Protein AF-A0A351HUA3-F1 (afdb_monomer)

pLDDT: mean 92.47, std 9.22, range [51.06, 98.69]

Radius of gyration: 16.44 Å; Cα contacts (8 Å, |Δi|>4): 424; chains: 1; bounding box: 42×34×43 Å

Secondary structure (DSSP, 8-state):
-EEESSTTS-HHHHHHHHHHHHHHTT-EEEEEEESS-SHHHHHHHHHHSSPPEEE-TTTS-HHHHHHHHHHHPPTTEEEEEEEEEETT--SBTTB-TTSHHHHHHHTTPPEEEEEE-TT-STHHHHHHHHHHHH-TTS-EEEEEEEEES-HHHHHHHHHHHHHHSS-EEEEEEE--GGG---GGGTTTS-GGGSTTHHHHHHHHHHHHHHHB-HHHHH-

Sequence (219 aa):
MLAGASSNVGKTTVTMGIMAAFKKRGLRVKPFKTGPDYIDPMFHRFVTGEPSINLDTWMLDEETIRGLFSRRLAENDLGIVEGVMGLYDGHSLESDVGSSAYLAKTIDAPVILIIDGRGMAKSAAAMVKGYVDFDPDTKIAGVIINRISTESHYLLLKEMIEAYNDVTCLGYFPNNPDIVMDSRHLGLVPVEEIADFRDKVDMAGALAEAHIDLDTLWK

Nearest PDB structures (foldseek):
  4ak9-assembly1_B  TM=5.915E-01  e=6.552E-05  Physcomitrium patens
  3v75-assembly1_A-2  TM=3.999E-01  e=5.996E-01  Streptomyces avermitilis
  5yhv-assembly1_D  TM=2.878E-01  e=8.160E-01  Mycobacterium tuberculosis H37Rv
  2dou-assembly1_B  TM=2.917E-01  e=2.327E+00  Thermus thermophilus HB8
  5lhe-assembly1_A  TM=3.179E-01  e=7.982E+00  Thermococcus kodakarensis KOD1

Foldseek 3Di:
DEFEQFPPLQLLLLLLLLLLQVVVVVAQEAAEEEADDDLSQLSSCVRRVYGYHYQYQVVDPLVVSLCVQVVRDDPRHHYDYRFDGGQQDDDDPVDSHRHVQVSCLSNVHAYEYEYALPPDALVLLVSVVCVCVVDVSRHHAAYEYEADADPVSVVRRQCSNVVRDVHHHQWYAHNDPLLRDDSVCPVPDRCVPDPCSVVSSNVSNVRCVVTGNSVSVRD

Mean predicted aligned error: 4.03 Å

Solvent-accessible surface area (backbone atoms only — not comparable to full-atom values): 11760 Å² total; per-residue (Å²): 56,47,26,15,69,37,66,87,40,49,55,68,41,53,52,48,5,45,52,28,29,43,46,74,73,68,48,52,53,43,41,31,33,41,36,97,65,68,64,64,37,52,54,41,22,70,63,58,74,36,80,38,46,65,49,29,57,79,85,39,56,64,68,56,45,37,48,58,56,55,76,70,54,58,94,84,46,43,76,44,34,41,45,38,56,15,31,78,53,38,74,50,100,90,39,55,52,56,9,32,43,43,51,28,56,61,64,72,39,51,30,33,40,30,36,64,42,65,96,56,49,66,62,51,21,56,51,52,39,50,62,56,69,71,42,79,80,51,50,61,65,24,31,35,34,22,46,33,89,46,70,72,57,48,52,56,36,42,53,38,28,48,75,72,35,99,41,47,66,44,31,42,38,68,62,53,78,79,44,62,75,70,70,90,56,55,91,79,43,60,74,90,72,45,80,65,47,67,59,27,42,54,49,27,9,53,47,29,64,73,38,31,48,59,74,69,72,70,107

Structure (mmCIF, N/CA/C/O backbone):
data_AF-A0A351HUA3-F1
#
_entry.id   AF-A0A351HUA3-F1
#
loop_
_atom_site.group_PDB
_atom_site.id
_atom_site.type_symbol
_atom_site.label_atom_id
_atom_site.label_alt_id
_atom_site.label_comp_id
_atom_site.label_asym_id
_atom_site.label_entity_id
_atom_site.label_seq_id
_atom_site.pdbx_PDB_ins_code
_atom_site.Cartn_x
_atom_site.Cartn_y
_atom_site.Cartn_z
_atom_site.occupancy
_atom_site.B_iso_or_equiv
_atom_site.auth_seq_id
_atom_site.auth_comp_id
_atom_site.auth_asym_id
_atom_site.auth_atom_id
_atom_site.pdbx_PDB_model_num
ATOM 1 N N . MET A 1 1 ? -5.140 -1.107 3.468 1.00 98.00 1 MET A N 1
ATOM 2 C CA . MET A 1 1 ? -4.735 0.201 2.904 1.00 98.00 1 MET A CA 1
ATOM 3 C C . MET A 1 1 ? -3.376 0.053 2.241 1.00 98.00 1 MET A C 1
ATOM 5 O O . MET A 1 1 ? -2.494 -0.548 2.836 1.00 98.00 1 MET A O 1
ATOM 9 N N . LEU A 1 2 ? -3.203 0.590 1.035 1.00 98.38 2 LEU A N 1
ATOM 10 C CA . LEU A 1 2 ? -1.918 0.661 0.342 1.00 98.38 2 LEU A CA 1
ATOM 11 C C . LEU A 1 2 ? -1.327 2.058 0.560 1.00 98.38 2 LEU A C 1
ATOM 13 O O . LEU A 1 2 ? -1.863 3.042 0.053 1.00 98.38 2 LEU A O 1
ATOM 17 N N . ALA A 1 3 ? -0.247 2.158 1.329 1.00 97.50 3 ALA A N 1
ATOM 18 C CA . ALA A 1 3 ? 0.396 3.428 1.662 1.00 97.50 3 ALA A CA 1
ATOM 19 C C . ALA A 1 3 ? 1.875 3.385 1.287 1.00 97.50 3 ALA A C 1
ATOM 21 O O . ALA A 1 3 ? 2.475 2.324 1.200 1.00 97.50 3 ALA A O 1
ATOM 22 N N . GLY A 1 4 ? 2.478 4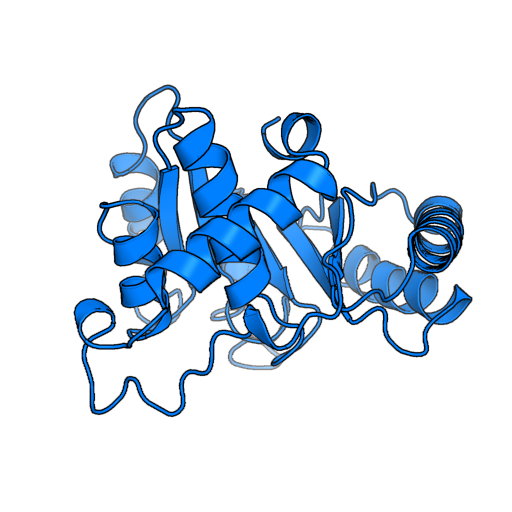.536 1.029 1.00 97.00 4 GLY A N 1
ATOM 23 C CA . GLY A 1 4 ? 3.856 4.622 0.550 1.00 97.00 4 GLY A CA 1
ATOM 24 C C . GLY A 1 4 ? 4.777 5.121 1.640 1.00 97.00 4 GLY A C 1
ATOM 25 O O . GLY A 1 4 ? 4.352 5.912 2.473 1.00 97.00 4 GLY A O 1
ATOM 26 N N . ALA A 1 5 ? 6.050 4.741 1.592 1.00 96.69 5 ALA A N 1
ATOM 27 C CA . ALA A 1 5 ? 7.064 5.396 2.414 1.00 96.69 5 ALA A CA 1
ATOM 28 C C . ALA A 1 5 ? 7.143 6.900 2.088 1.00 96.69 5 ALA A C 1
ATOM 30 O O . ALA A 1 5 ? 7.259 7.741 2.972 1.00 96.69 5 ALA A O 1
ATOM 31 N N . SER A 1 6 ? 7.000 7.258 0.813 1.00 93.25 6 SER A N 1
ATOM 32 C CA . SER A 1 6 ? 7.041 8.646 0.367 1.00 93.25 6 SER A CA 1
ATOM 33 C C . SER A 1 6 ? 6.167 8.892 -0.863 1.00 93.25 6 SER A C 1
ATOM 35 O O . SER A 1 6 ? 5.628 7.980 -1.511 1.00 93.25 6 SER A O 1
ATOM 37 N N . SER A 1 7 ? 6.030 10.167 -1.218 1.00 89.44 7 SER A N 1
ATOM 38 C CA . SER A 1 7 ? 5.519 10.576 -2.526 1.00 89.44 7 SER A CA 1
ATOM 39 C C . SER A 1 7 ? 6.375 9.999 -3.660 1.00 89.44 7 SER A C 1
ATOM 41 O O . SER A 1 7 ? 7.582 9.823 -3.526 1.00 89.44 7 SER A O 1
ATOM 43 N N . ASN A 1 8 ? 5.752 9.697 -4.803 1.00 88.50 8 ASN A N 1
ATOM 44 C CA . ASN A 1 8 ? 6.415 9.139 -5.993 1.00 88.50 8 ASN A CA 1
ATOM 45 C C . ASN A 1 8 ? 7.082 7.762 -5.829 1.00 88.50 8 ASN A C 1
ATOM 47 O O . ASN A 1 8 ? 7.803 7.333 -6.732 1.00 88.50 8 ASN A O 1
ATOM 51 N N . VAL A 1 9 ? 6.779 7.016 -4.762 1.00 93.50 9 VAL A N 1
ATOM 52 C CA . VAL A 1 9 ? 7.163 5.597 -4.626 1.00 93.50 9 VAL A CA 1
ATOM 53 C C . VAL A 1 9 ? 6.410 4.675 -5.604 1.00 93.50 9 VAL A C 1
ATOM 55 O O . VAL A 1 9 ? 6.738 3.505 -5.741 1.00 93.50 9 VAL A O 1
ATOM 58 N N . GLY A 1 10 ? 5.411 5.207 -6.321 1.00 92.31 10 GLY A N 1
ATOM 59 C CA . GLY A 1 10 ? 4.608 4.495 -7.323 1.00 92.31 10 GLY A CA 1
ATOM 60 C C . GLY A 1 10 ? 3.383 3.767 -6.764 1.00 92.31 10 GLY A C 1
ATOM 61 O O . GLY A 1 10 ? 2.944 2.795 -7.371 1.00 92.31 10 GLY A O 1
ATOM 62 N N . LYS A 1 11 ? 2.830 4.250 -5.637 1.00 94.00 11 LYS A N 1
ATOM 63 C CA . LYS A 1 11 ? 1.607 3.718 -5.007 1.00 94.00 11 LYS A CA 1
ATOM 64 C C . LYS A 1 11 ? 0.486 3.507 -6.017 1.00 94.00 11 LYS A C 1
ATOM 66 O O . LYS A 1 11 ? 0.015 2.394 -6.134 1.00 94.00 11 LYS A O 1
ATOM 71 N N . THR A 1 12 ? 0.144 4.534 -6.790 1.00 92.62 12 THR A N 1
ATOM 72 C CA . THR A 1 12 ? -0.985 4.514 -7.727 1.00 92.62 12 THR A CA 1
ATOM 73 C C . THR A 1 12 ? -0.870 3.388 -8.752 1.00 92.62 12 THR A C 1
ATOM 75 O O . THR A 1 12 ? -1.807 2.619 -8.930 1.00 92.62 12 THR A O 1
ATOM 78 N N . THR A 1 13 ? 0.301 3.196 -9.371 1.00 94.25 13 THR A N 1
ATOM 79 C CA . THR A 1 13 ? 0.528 2.064 -10.289 1.00 94.25 13 THR A CA 1
ATOM 80 C C . THR A 1 13 ? 0.357 0.713 -9.584 1.00 94.25 13 THR A C 1
ATOM 82 O O . THR A 1 13 ? -0.298 -0.177 -10.125 1.00 94.25 13 THR A O 1
ATOM 85 N N . VAL A 1 14 ? 0.910 0.558 -8.376 1.00 96.88 14 VAL A N 1
ATOM 86 C CA . VAL A 1 14 ? 0.801 -0.686 -7.593 1.00 96.88 14 VAL A CA 1
ATOM 87 C C . VAL A 1 14 ? -0.651 -0.948 -7.181 1.00 96.88 14 VAL A C 1
ATOM 89 O O . VAL A 1 14 ? -1.153 -2.051 -7.390 1.00 96.88 14 VAL A O 1
ATOM 92 N N . THR A 1 15 ? -1.352 0.062 -6.661 1.00 97.06 15 THR A N 1
ATOM 93 C CA . THR A 1 15 ? -2.769 -0.010 -6.288 1.00 97.06 15 THR A CA 1
ATOM 94 C C . THR A 1 15 ? -3.625 -0.448 -7.461 1.00 97.06 15 THR A C 1
ATOM 96 O O . THR A 1 15 ? -4.419 -1.378 -7.338 1.00 97.06 15 THR A O 1
ATOM 99 N N . MET A 1 16 ? -3.430 0.185 -8.613 1.00 95.62 16 MET A N 1
ATOM 100 C CA . MET A 1 16 ? -4.175 -0.106 -9.830 1.00 95.62 16 MET A CA 1
ATOM 101 C C . MET A 1 16 ? -3.933 -1.531 -10.320 1.00 95.62 16 MET A C 1
ATOM 103 O O . MET A 1 16 ? -4.889 -2.223 -10.665 1.00 95.62 16 MET A O 1
ATOM 107 N N . GLY A 1 17 ? -2.680 -1.995 -10.293 1.00 97.50 17 GLY A N 1
ATOM 108 C CA . GLY A 1 17 ? -2.345 -3.379 -10.616 1.00 97.50 17 GLY A CA 1
ATOM 109 C C . GLY A 1 17 ? -3.029 -4.377 -9.682 1.00 97.50 17 GLY A C 1
ATOM 110 O O . GLY A 1 17 ? -3.659 -5.324 -10.147 1.00 97.50 17 GLY A O 1
ATOM 111 N N . ILE A 1 18 ? -2.994 -4.131 -8.371 1.00 98.44 18 ILE A N 1
ATOM 112 C CA . ILE A 1 18 ? -3.653 -4.987 -7.372 1.00 98.44 18 ILE A CA 1
ATOM 113 C C . ILE A 1 18 ? -5.176 -5.001 -7.571 1.00 98.44 18 ILE A C 1
ATOM 115 O O . ILE A 1 18 ? -5.787 -6.070 -7.608 1.00 98.44 18 ILE A O 1
ATOM 119 N N . MET A 1 19 ? -5.801 -3.831 -7.748 1.00 98.38 19 MET A N 1
ATOM 120 C CA . MET A 1 19 ? -7.237 -3.727 -8.029 1.00 98.38 19 MET A CA 1
ATOM 121 C C . MET A 1 19 ? -7.611 -4.490 -9.308 1.00 98.38 19 MET A C 1
ATOM 123 O O . MET A 1 19 ? -8.612 -5.209 -9.319 1.00 98.38 19 MET A O 1
ATOM 127 N N . ALA A 1 20 ? -6.806 -4.367 -10.369 1.00 98.12 20 ALA A N 1
ATOM 128 C CA . ALA A 1 20 ? -7.026 -5.049 -11.641 1.00 98.12 20 ALA A CA 1
ATOM 129 C C . ALA A 1 20 ? -6.894 -6.573 -11.505 1.00 98.12 20 ALA A C 1
ATOM 131 O O . ALA A 1 20 ? -7.743 -7.308 -12.016 1.00 98.12 20 ALA A O 1
ATOM 132 N N . ALA A 1 21 ? -5.884 -7.052 -10.776 1.00 98.50 21 ALA A N 1
ATOM 133 C CA . ALA A 1 21 ? -5.675 -8.475 -10.531 1.00 98.50 21 ALA A CA 1
ATOM 134 C C . ALA A 1 21 ? -6.833 -9.092 -9.732 1.00 98.50 21 ALA A C 1
ATOM 136 O O . ALA A 1 21 ? -7.437 -10.074 -10.168 1.00 98.50 21 ALA A O 1
ATOM 137 N N . PHE A 1 22 ? -7.251 -8.464 -8.629 1.00 98.44 22 PHE A N 1
ATOM 138 C CA . PHE A 1 22 ? -8.400 -8.948 -7.858 1.00 98.44 22 PHE A CA 1
ATOM 139 C C . PHE A 1 22 ? -9.719 -8.878 -8.638 1.00 98.44 22 PHE A C 1
ATOM 141 O O . PHE A 1 22 ? -10.531 -9.803 -8.558 1.00 98.44 22 PHE A O 1
ATOM 148 N N . LYS A 1 23 ? -9.924 -7.843 -9.465 1.00 97.75 23 LYS A N 1
ATOM 149 C CA . LYS A 1 23 ? -11.060 -7.796 -10.402 1.00 97.75 23 LYS A CA 1
ATOM 150 C C . LYS A 1 23 ? -11.038 -8.964 -11.383 1.00 97.75 23 LYS A C 1
ATOM 152 O O . LYS A 1 23 ? -12.085 -9.558 -11.630 1.00 97.75 23 LYS A O 1
ATOM 157 N N . LYS A 1 24 ? -9.868 -9.312 -11.924 1.00 97.56 24 LYS A N 1
ATOM 158 C CA . LYS A 1 24 ? -9.695 -10.450 -12.839 1.00 97.56 24 LYS A CA 1
ATOM 159 C C . LYS A 1 24 ? -9.953 -11.792 -12.148 1.00 97.56 24 LYS A C 1
ATOM 161 O O . LYS A 1 24 ? -10.511 -12.689 -12.773 1.00 97.56 24 LYS A O 1
ATOM 166 N N . ARG A 1 25 ? -9.640 -11.897 -10.852 1.00 97.50 25 ARG A N 1
ATOM 167 C CA . ARG A 1 25 ? -10.016 -13.022 -9.976 1.00 97.50 25 ARG A CA 1
ATOM 168 C C . ARG A 1 25 ? -11.512 -13.051 -9.609 1.00 97.50 25 ARG A C 1
ATOM 170 O O . ARG A 1 25 ? -11.948 -13.955 -8.906 1.00 97.50 25 ARG A O 1
ATOM 177 N N . GLY A 1 26 ? -12.309 -12.092 -10.084 1.00 96.50 26 GLY A N 1
ATOM 178 C CA . GLY A 1 26 ? -13.758 -12.047 -9.877 1.00 96.50 26 GLY A CA 1
ATOM 179 C C . GLY A 1 26 ? -14.205 -11.415 -8.556 1.00 96.50 26 GLY A C 1
ATOM 180 O O . GLY A 1 26 ? -15.394 -11.471 -8.241 1.00 96.50 26 GLY A O 1
ATOM 181 N N . LEU A 1 27 ? -13.300 -10.793 -7.789 1.00 96.62 27 LEU A N 1
ATOM 182 C CA . LEU A 1 27 ? -13.671 -10.116 -6.545 1.00 96.62 27 LEU A CA 1
ATOM 183 C C . LEU A 1 27 ? -14.375 -8.779 -6.799 1.00 96.62 27 LEU A C 1
ATOM 185 O O . LEU A 1 27 ? -14.103 -8.052 -7.762 1.00 96.62 27 LEU A O 1
ATOM 189 N N . ARG A 1 28 ? -15.262 -8.418 -5.867 1.00 96.44 28 ARG A N 1
ATOM 190 C CA . ARG A 1 28 ? -15.932 -7.115 -5.836 1.00 96.44 28 ARG A CA 1
ATOM 191 C C . ARG A 1 28 ? -15.046 -6.101 -5.118 1.00 96.44 28 ARG A C 1
ATOM 193 O O . ARG A 1 28 ? -15.145 -5.907 -3.910 1.00 96.44 28 ARG A O 1
ATOM 200 N N . VAL A 1 29 ? -14.165 -5.466 -5.882 1.00 97.94 29 VAL A N 1
ATOM 201 C CA . VAL A 1 29 ? -13.249 -4.439 -5.372 1.00 97.94 29 VAL A CA 1
ATOM 202 C C . VAL A 1 29 ? -13.986 -3.108 -5.198 1.00 97.94 29 VAL A C 1
ATOM 204 O O . VAL A 1 29 ? -14.548 -2.578 -6.157 1.00 97.94 29 VAL A O 1
ATOM 207 N N . LYS A 1 30 ? -13.971 -2.562 -3.979 1.00 98.06 30 LYS A N 1
ATOM 208 C CA . LYS A 1 30 ? -14.506 -1.243 -3.623 1.00 98.06 30 LYS A CA 1
ATOM 209 C C . LYS A 1 30 ? -13.340 -0.284 -3.361 1.00 98.06 30 LYS A C 1
ATOM 211 O O . LYS A 1 30 ? -12.655 -0.429 -2.346 1.00 98.06 30 LYS A O 1
ATOM 216 N N . PRO A 1 31 ? -13.075 0.659 -4.279 1.00 97.88 31 PRO A N 1
ATOM 217 C CA . PRO A 1 31 ? -11.958 1.573 -4.123 1.00 97.88 31 PRO A CA 1
ATOM 218 C C . PRO A 1 31 ? -12.292 2.740 -3.190 1.00 97.88 31 PRO A C 1
ATOM 220 O O . PRO A 1 31 ? -13.405 3.273 -3.190 1.00 97.88 31 PRO A O 1
ATOM 223 N N . PHE A 1 32 ? -11.285 3.171 -2.444 1.00 98.06 32 PHE A N 1
ATOM 224 C CA . PHE A 1 32 ? -11.291 4.383 -1.638 1.00 98.06 32 PHE A CA 1
ATOM 225 C C . PHE A 1 32 ? -9.976 5.126 -1.840 1.00 98.06 32 PHE A C 1
ATOM 227 O O . PHE A 1 32 ? -8.945 4.521 -2.150 1.00 98.06 32 PHE A O 1
ATOM 234 N N . LYS A 1 33 ? -9.997 6.433 -1.613 1.00 96.81 33 LYS A N 1
ATOM 235 C CA . LYS A 1 33 ? -8.813 7.283 -1.700 1.00 96.81 33 LYS A CA 1
ATOM 236 C C . LYS A 1 33 ? -8.720 8.171 -0.467 1.00 96.81 33 LYS A C 1
ATOM 238 O O . LYS A 1 33 ? -9.717 8.758 -0.058 1.00 96.81 33 LYS A O 1
ATOM 243 N N . THR A 1 34 ? -7.539 8.260 0.130 1.00 94.94 34 THR A N 1
ATOM 244 C CA . THR A 1 34 ? -7.276 9.200 1.224 1.00 94.94 34 THR A CA 1
ATOM 245 C C . THR A 1 34 ? -7.180 10.628 0.690 1.00 94.94 34 THR A C 1
ATOM 247 O O . THR A 1 34 ? -6.468 10.873 -0.287 1.00 94.94 34 THR A O 1
ATOM 250 N N . GLY A 1 35 ? -7.833 11.569 1.376 1.00 88.31 35 GLY A N 1
ATOM 251 C CA . GLY A 1 35 ? -7.743 13.003 1.084 1.00 88.31 35 GLY A CA 1
ATOM 252 C C . GLY A 1 35 ? -8.580 13.473 -0.118 1.00 88.31 35 GLY A C 1
ATOM 253 O O . GLY A 1 35 ? -9.292 12.680 -0.744 1.00 88.31 35 GLY A O 1
ATOM 254 N N . PRO A 1 36 ? -8.509 14.773 -0.457 1.00 82.50 36 PRO A N 1
ATOM 255 C CA . PRO A 1 36 ? -9.336 15.395 -1.487 1.00 82.50 36 PRO A CA 1
ATOM 256 C C . PRO A 1 36 ? -8.689 15.261 -2.876 1.00 82.50 36 PRO A C 1
ATOM 258 O O . PRO A 1 36 ? -8.362 16.249 -3.531 1.00 82.50 36 PRO A O 1
ATOM 261 N N . ASP A 1 37 ? -8.470 14.026 -3.324 1.00 86.12 37 ASP A N 1
ATOM 262 C CA . ASP A 1 37 ? -7.952 13.730 -4.666 1.00 86.12 37 ASP A CA 1
ATOM 263 C C . ASP A 1 37 ? -9.111 13.496 -5.648 1.00 86.12 37 ASP A C 1
ATOM 265 O O . ASP A 1 37 ? -10.167 12.996 -5.266 1.00 86.12 37 ASP A O 1
ATOM 269 N N . TYR A 1 38 ? -8.932 13.840 -6.918 1.00 82.62 38 TYR A N 1
ATOM 270 C CA . TYR A 1 38 ? -9.905 13.556 -7.977 1.00 82.62 38 TYR A CA 1
ATOM 271 C C . TYR A 1 38 ? -9.305 12.782 -9.154 1.00 82.62 38 TYR A C 1
ATOM 273 O O . TYR A 1 38 ? -10.064 12.218 -9.936 1.00 82.62 38 TYR A O 1
ATOM 281 N N . ILE A 1 39 ? -7.976 12.701 -9.276 1.00 86.44 39 ILE A N 1
ATOM 282 C CA . ILE A 1 39 ? -7.303 11.995 -10.371 1.00 86.44 39 ILE A CA 1
ATOM 283 C C . ILE A 1 39 ? -7.278 10.496 -10.081 1.00 86.44 39 ILE A C 1
ATOM 285 O O . ILE A 1 39 ? -7.790 9.706 -10.878 1.00 86.44 39 ILE A O 1
ATOM 289 N N . ASP A 1 40 ? -6.773 10.106 -8.911 1.00 90.19 40 ASP A N 1
ATOM 290 C CA . ASP A 1 40 ? -6.702 8.695 -8.518 1.00 90.19 40 ASP A CA 1
ATOM 291 C C . ASP A 1 40 ? -8.094 8.027 -8.472 1.00 90.19 40 ASP A C 1
ATOM 293 O O . ASP A 1 40 ? -8.251 6.921 -8.996 1.00 90.19 40 ASP A O 1
ATOM 297 N N . PRO A 1 41 ? -9.164 8.690 -7.980 1.00 92.94 41 PRO A N 1
ATOM 298 C CA . PRO A 1 41 ? -10.526 8.171 -8.094 1.00 92.94 41 PRO A CA 1
ATOM 299 C C . PRO A 1 41 ? -10.997 7.858 -9.520 1.00 92.94 41 PRO A C 1
ATOM 301 O O . PRO A 1 41 ? -11.775 6.914 -9.701 1.00 92.94 41 PRO A O 1
ATOM 304 N N . MET A 1 42 ? -10.552 8.608 -10.536 1.00 91.31 42 MET A N 1
ATOM 305 C CA . MET A 1 42 ? -10.895 8.304 -11.931 1.00 91.31 42 MET A CA 1
ATOM 306 C C . MET A 1 42 ? -10.211 7.013 -12.391 1.00 91.31 42 MET A C 1
ATOM 308 O O . MET A 1 42 ? -10.852 6.156 -13.001 1.00 91.31 42 MET A O 1
ATOM 312 N N . PHE A 1 43 ? -8.942 6.825 -12.025 1.00 91.50 43 PHE A N 1
ATOM 313 C CA . PHE A 1 43 ? -8.205 5.589 -12.277 1.00 91.50 43 PHE A CA 1
ATOM 314 C C . PHE A 1 43 ? -8.856 4.382 -11.594 1.00 91.50 43 PHE A C 1
ATOM 316 O O . PHE A 1 43 ? -9.139 3.371 -12.245 1.00 91.50 43 PHE A O 1
ATOM 323 N N . HIS A 1 44 ? -9.189 4.514 -10.310 1.00 95.44 44 HIS A N 1
ATOM 324 C CA . HIS A 1 44 ? -9.901 3.488 -9.554 1.00 95.44 44 HIS A CA 1
ATOM 325 C C . HIS A 1 44 ? -11.203 3.074 -10.243 1.00 95.44 44 HIS A C 1
ATOM 327 O O . HIS A 1 44 ? -11.489 1.879 -10.383 1.00 95.44 44 HIS A O 1
ATOM 333 N N . ARG A 1 45 ? -11.991 4.059 -10.694 1.00 94.62 45 ARG A N 1
ATOM 334 C CA . ARG A 1 45 ? -13.261 3.816 -11.379 1.00 94.62 45 ARG A CA 1
ATOM 335 C C . ARG A 1 45 ? -13.061 3.087 -12.697 1.00 94.62 45 ARG A C 1
ATOM 337 O O . ARG A 1 45 ? -13.811 2.153 -12.971 1.00 94.62 45 ARG A O 1
ATOM 344 N N . PHE A 1 46 ? -12.053 3.462 -13.476 1.00 93.50 46 PHE A N 1
ATOM 345 C CA . PHE A 1 46 ? -11.741 2.781 -14.727 1.00 93.50 46 PHE A CA 1
ATOM 346 C C . PHE A 1 46 ? -11.405 1.295 -14.507 1.00 93.50 46 PHE A C 1
ATOM 348 O O . PHE A 1 46 ? -11.894 0.432 -15.235 1.00 93.50 46 PHE A O 1
ATOM 355 N N . VAL A 1 47 ? -10.609 0.973 -13.480 1.00 95.25 47 VAL A N 1
ATOM 356 C CA . VAL A 1 47 ? -10.197 -0.417 -13.194 1.00 95.25 47 VAL A CA 1
ATOM 357 C C . VAL A 1 47 ? -11.331 -1.248 -12.621 1.00 95.25 47 VAL A C 1
ATOM 359 O O . VAL A 1 47 ? -11.583 -2.376 -13.050 1.00 95.25 47 VAL A O 1
ATOM 362 N N . THR A 1 48 ? -12.000 -0.711 -11.606 1.00 96.25 48 THR A N 1
ATOM 363 C CA . THR A 1 48 ? -12.962 -1.478 -10.809 1.00 96.25 48 THR A CA 1
ATOM 364 C C . THR A 1 48 ? -14.364 -1.463 -11.417 1.00 96.25 48 THR A C 1
ATOM 366 O O . THR A 1 48 ? -15.137 -2.401 -11.194 1.00 96.25 48 THR A O 1
ATOM 369 N N . GLY A 1 49 ? -14.684 -0.441 -12.217 1.00 94.94 49 GLY A N 1
ATOM 370 C CA . GLY A 1 49 ? -16.042 -0.109 -12.650 1.00 94.94 49 GLY A CA 1
ATOM 371 C C . GLY A 1 49 ? -16.883 0.558 -11.554 1.00 94.94 49 GLY A C 1
ATOM 372 O O . GLY A 1 49 ? -18.067 0.810 -11.761 1.00 94.94 49 GLY A O 1
ATOM 373 N N . GLU A 1 50 ? -16.298 0.835 -10.387 1.00 95.25 50 GLU A N 1
ATOM 374 C CA . GLU A 1 50 ? -16.984 1.331 -9.195 1.00 95.25 50 GLU A CA 1
ATOM 375 C C . GLU A 1 50 ? -16.486 2.739 -8.842 1.00 95.25 50 GLU A C 1
ATOM 377 O O . GLU A 1 50 ? -15.289 3.009 -8.936 1.00 95.25 50 GLU A O 1
ATOM 382 N N . PRO A 1 51 ? -17.361 3.661 -8.404 1.00 94.75 51 PRO A N 1
ATOM 383 C CA . PRO A 1 51 ? -16.905 4.958 -7.925 1.00 94.75 51 PRO A CA 1
ATOM 384 C C . PRO A 1 51 ? -16.025 4.787 -6.681 1.00 94.75 51 PRO A C 1
ATOM 386 O O . PRO A 1 51 ? -16.389 4.050 -5.755 1.00 94.75 51 PRO A O 1
ATOM 389 N N . SER A 1 52 ? -14.894 5.497 -6.672 1.00 95.75 52 SER A N 1
ATOM 390 C CA . SER A 1 52 ? -14.017 5.619 -5.508 1.00 95.75 52 SER A CA 1
ATOM 391 C C . SER A 1 52 ? -14.546 6.680 -4.556 1.00 95.75 52 SER A C 1
ATOM 393 O O . SER A 1 52 ? -14.908 7.774 -4.986 1.00 95.75 52 SER A O 1
ATOM 395 N N . ILE A 1 53 ? -14.591 6.351 -3.266 1.00 96.06 53 ILE A N 1
ATOM 396 C CA . ILE A 1 53 ? -15.008 7.284 -2.215 1.00 96.06 53 ILE A CA 1
ATOM 397 C C . ILE A 1 53 ? -13.765 7.929 -1.605 1.00 96.06 53 ILE A C 1
ATOM 399 O O . ILE A 1 53 ? -12.830 7.228 -1.212 1.00 96.06 53 ILE A O 1
ATOM 403 N N . ASN A 1 54 ? -13.775 9.256 -1.500 1.00 95.62 54 ASN A N 1
ATOM 404 C CA . ASN A 1 54 ? -12.739 9.980 -0.776 1.00 95.62 54 ASN A CA 1
ATOM 405 C C . ASN A 1 54 ? -12.997 9.896 0.728 1.00 95.62 54 ASN A C 1
ATOM 407 O O . ASN A 1 54 ? -14.089 10.209 1.205 1.00 95.62 54 ASN A O 1
ATOM 411 N N . LEU A 1 55 ? -11.975 9.472 1.460 1.00 96.25 55 LEU A N 1
ATOM 412 C CA . LEU A 1 55 ? -11.930 9.433 2.912 1.00 96.25 55 LEU A CA 1
ATOM 413 C C . LEU A 1 55 ? -10.951 10.518 3.360 1.00 96.25 55 LEU A C 1
ATOM 415 O O . LEU A 1 55 ? -9.755 10.278 3.535 1.00 96.25 55 LEU A O 1
ATOM 419 N N . ASP A 1 56 ? -11.459 11.742 3.453 1.00 93.31 56 ASP A N 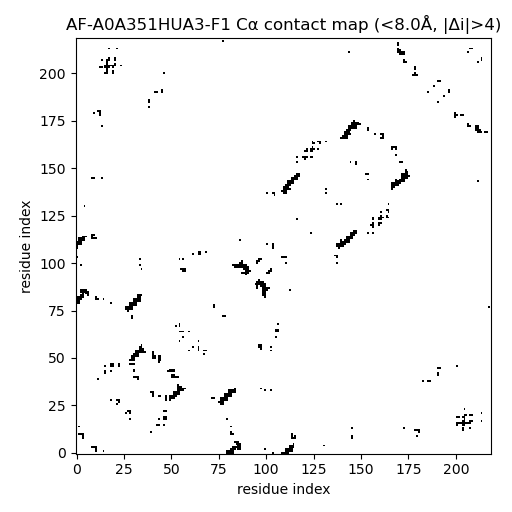1
ATOM 420 C CA . ASP A 1 56 ? -10.669 12.913 3.813 1.00 93.31 56 ASP A CA 1
ATOM 421 C C . ASP A 1 56 ? -10.867 13.275 5.285 1.00 93.31 56 ASP A C 1
ATOM 423 O O . ASP A 1 56 ? -11.895 13.830 5.673 1.00 93.31 56 ASP A O 1
ATOM 427 N N . THR A 1 57 ? -9.858 12.976 6.097 1.00 92.75 57 THR A N 1
ATOM 428 C CA . THR A 1 57 ? -9.858 13.253 7.537 1.00 92.75 57 THR A CA 1
ATOM 429 C C . THR A 1 57 ? -9.653 14.733 7.870 1.00 92.75 57 THR A C 1
ATOM 431 O O . THR A 1 57 ? -9.803 15.110 9.028 1.00 92.75 57 THR A O 1
ATOM 434 N N . TRP A 1 58 ? -9.360 15.593 6.885 1.00 88.38 58 TRP A N 1
ATOM 435 C CA . TRP A 1 58 ? -9.373 17.048 7.073 1.00 88.38 58 TRP A CA 1
ATOM 436 C C . TRP A 1 58 ? -10.786 17.616 7.056 1.00 88.38 58 TRP A C 1
ATOM 438 O O . TRP A 1 58 ? -11.101 18.541 7.802 1.00 88.38 58 TRP A O 1
ATOM 448 N N . MET A 1 59 ? -11.614 17.108 6.145 1.00 90.38 59 MET A N 1
ATOM 449 C CA . MET A 1 59 ? -12.950 17.646 5.891 1.00 90.38 59 MET A CA 1
ATOM 450 C C . MET A 1 59 ? -14.035 16.922 6.685 1.00 90.38 59 MET A C 1
ATOM 452 O O . MET A 1 59 ? -15.112 17.482 6.883 1.00 90.38 59 MET A O 1
ATOM 456 N N . LEU A 1 60 ? -13.775 15.679 7.094 1.00 93.94 60 LEU A N 1
ATOM 457 C CA . LEU A 1 60 ? -14.753 14.789 7.703 1.00 93.94 60 LEU A CA 1
ATOM 458 C C . LEU A 1 60 ? -14.247 14.283 9.052 1.00 93.94 60 LEU A C 1
ATOM 460 O O . LEU A 1 60 ? -13.082 13.916 9.200 1.00 93.94 60 LEU A O 1
ATOM 464 N N . ASP A 1 61 ? -15.153 14.224 10.021 1.00 95.00 61 ASP A N 1
ATOM 465 C CA . ASP A 1 61 ? -14.898 13.613 11.321 1.00 95.00 61 ASP A CA 1
ATOM 466 C C . ASP A 1 61 ? -14.809 12.074 11.233 1.00 95.00 61 ASP A C 1
ATOM 468 O O . ASP A 1 61 ? -15.213 11.446 10.246 1.00 95.00 61 ASP A O 1
ATOM 472 N N . GLU A 1 62 ? -14.293 11.447 12.295 1.00 96.19 62 GLU A N 1
ATOM 473 C CA . GLU A 1 62 ? -14.111 9.993 12.350 1.00 96.19 62 GLU A CA 1
ATOM 474 C C . GLU A 1 62 ? -15.412 9.196 12.186 1.00 96.19 62 GLU A C 1
ATOM 476 O O . GLU A 1 62 ? -15.392 8.129 11.569 1.00 96.19 62 GLU A O 1
ATOM 481 N N . GLU A 1 63 ? -16.535 9.673 12.729 1.00 97.69 63 GLU A N 1
ATOM 482 C CA . GLU A 1 63 ? -17.818 8.967 12.643 1.00 97.69 63 GLU A CA 1
ATOM 483 C C . GLU A 1 63 ? -18.302 8.937 11.190 1.00 97.69 63 GLU A C 1
ATOM 485 O O . GLU A 1 63 ? -18.686 7.881 10.671 1.00 97.69 63 GLU A O 1
ATOM 490 N N . THR A 1 64 ? -18.190 10.072 10.501 1.00 97.50 64 THR A N 1
ATOM 491 C CA . THR A 1 64 ? -18.506 10.190 9.079 1.00 97.50 64 THR A CA 1
ATOM 492 C C . THR A 1 64 ? -17.600 9.292 8.234 1.00 97.50 64 THR A C 1
ATOM 494 O O . THR A 1 64 ? -18.100 8.546 7.388 1.00 97.50 64 THR A O 1
ATOM 497 N N . ILE A 1 65 ? -16.287 9.285 8.487 1.00 97.69 65 ILE A N 1
ATOM 498 C CA . ILE A 1 65 ? -15.322 8.425 7.780 1.00 97.69 65 ILE A CA 1
ATOM 499 C C . ILE A 1 65 ? -15.643 6.938 7.974 1.00 97.69 65 ILE A C 1
ATOM 501 O O . ILE A 1 65 ? -15.754 6.194 6.993 1.00 97.69 65 ILE A O 1
ATOM 505 N N . ARG A 1 66 ? -15.857 6.500 9.222 1.00 97.62 66 ARG A N 1
ATOM 506 C CA . ARG A 1 66 ? -16.239 5.113 9.538 1.00 97.62 66 ARG A CA 1
ATOM 507 C C . ARG A 1 66 ? -17.561 4.743 8.871 1.00 97.62 66 ARG A C 1
ATOM 509 O O . ARG A 1 66 ? -17.692 3.641 8.332 1.00 97.62 66 ARG A O 1
ATOM 516 N N . GLY A 1 67 ? -18.527 5.661 8.855 1.00 97.31 67 GLY A N 1
ATOM 517 C CA . GLY A 1 67 ? -19.816 5.489 8.188 1.00 97.31 67 GLY A CA 1
ATOM 518 C C . GLY A 1 67 ? -19.693 5.326 6.671 1.00 97.31 67 GLY A C 1
ATOM 519 O O . GLY A 1 67 ? -20.304 4.417 6.109 1.00 97.31 67 GLY A O 1
ATOM 520 N N . LEU A 1 68 ? -18.889 6.161 6.006 1.00 96.75 68 LEU A N 1
ATOM 521 C CA . LEU A 1 68 ? -18.639 6.076 4.561 1.00 96.75 68 LEU A CA 1
ATOM 522 C C . LEU A 1 68 ? -17.945 4.768 4.175 1.00 96.75 68 LEU A C 1
ATOM 524 O O . LEU A 1 68 ? -18.334 4.137 3.191 1.00 96.75 68 LEU A O 1
ATOM 528 N N . PHE A 1 69 ? -16.946 4.350 4.954 1.00 97.06 69 PHE A N 1
ATOM 529 C CA . PHE A 1 69 ? -16.215 3.111 4.708 1.00 97.06 69 PHE A CA 1
ATOM 530 C C . PHE A 1 69 ? -17.107 1.877 4.909 1.00 97.06 69 PHE A C 1
ATOM 532 O O . PHE A 1 69 ? -17.284 1.078 3.989 1.00 97.06 69 PHE A O 1
ATOM 539 N N . SER A 1 70 ? -17.735 1.754 6.082 1.00 95.25 70 SER A N 1
ATOM 540 C CA . SER A 1 70 ? -18.525 0.569 6.448 1.00 95.25 70 SER A CA 1
ATOM 541 C C . SER A 1 70 ? -19.789 0.393 5.605 1.00 95.25 70 SER A C 1
ATOM 543 O O . SER A 1 70 ? -20.065 -0.714 5.154 1.00 95.25 70 SER A O 1
ATOM 545 N N . ARG A 1 71 ? -20.545 1.464 5.321 1.00 95.44 71 ARG A N 1
ATOM 546 C CA . ARG A 1 71 ? -21.794 1.369 4.534 1.00 95.44 71 ARG A CA 1
ATOM 547 C C . ARG A 1 71 ? -21.555 0.999 3.073 1.00 95.44 71 ARG A C 1
ATOM 549 O O . ARG A 1 71 ? -22.484 0.561 2.397 1.00 95.44 71 ARG A O 1
ATOM 556 N N . ARG A 1 72 ? -20.343 1.227 2.566 1.00 95.12 72 ARG A N 1
ATOM 557 C CA . ARG A 1 72 ? -19.982 0.928 1.179 1.00 95.12 72 ARG A CA 1
ATOM 558 C C . ARG A 1 72 ? -19.640 -0.546 0.965 1.00 95.12 72 ARG A C 1
ATOM 560 O O . ARG A 1 72 ? -19.796 -1.020 -0.161 1.00 95.12 72 ARG A O 1
ATOM 567 N N . LEU A 1 73 ? -19.169 -1.232 2.003 1.00 94.88 73 LEU A N 1
ATOM 568 C CA . LEU A 1 73 ? -18.721 -2.618 1.937 1.00 94.88 73 LEU A CA 1
ATOM 569 C C . LEU A 1 73 ? -19.864 -3.572 2.296 1.00 94.88 73 LEU A C 1
ATOM 571 O O . LEU A 1 73 ? -20.427 -3.505 3.386 1.00 94.88 73 LEU A O 1
ATOM 575 N N . ALA A 1 74 ? -20.196 -4.476 1.377 1.00 92.75 74 ALA A N 1
ATOM 576 C CA . ALA A 1 74 ? -21.035 -5.635 1.660 1.00 92.75 74 ALA A CA 1
ATOM 577 C C . ALA A 1 74 ? -20.186 -6.843 2.097 1.00 92.75 74 ALA A C 1
ATOM 579 O O . ALA A 1 74 ? -18.960 -6.846 1.990 1.00 92.75 74 ALA A O 1
ATOM 580 N N . GLU A 1 75 ? -20.846 -7.912 2.541 1.00 88.00 75 GLU A N 1
ATOM 581 C CA . GLU A 1 75 ? -20.183 -9.184 2.842 1.00 88.00 75 GLU A CA 1
ATOM 582 C C . GLU A 1 75 ? -19.419 -9.703 1.611 1.00 88.00 75 GLU A C 1
ATOM 584 O O . GLU A 1 75 ? -20.000 -9.803 0.528 1.00 88.00 75 GLU A O 1
ATOM 589 N N . ASN A 1 76 ? -18.139 -10.053 1.781 1.00 88.00 76 ASN A N 1
ATOM 590 C CA . ASN A 1 76 ? -17.196 -10.467 0.726 1.00 88.00 76 ASN A CA 1
ATOM 591 C C . ASN A 1 76 ? -16.745 -9.362 -0.255 1.00 88.00 76 ASN A C 1
ATOM 593 O O . ASN A 1 76 ? -16.157 -9.676 -1.292 1.00 88.00 76 ASN A O 1
ATOM 597 N N . ASP A 1 77 ? -17.002 -8.081 0.028 1.00 95.31 77 ASP A N 1
ATOM 598 C CA . ASP A 1 77 ? -16.357 -6.988 -0.713 1.00 95.31 77 ASP A CA 1
ATOM 599 C C . ASP A 1 77 ? -14.896 -6.801 -0.288 1.00 95.31 77 ASP A C 1
ATOM 601 O O . ASP A 1 77 ? -14.553 -6.901 0.888 1.00 95.31 77 ASP A O 1
ATOM 605 N N . LEU A 1 78 ? -14.043 -6.458 -1.256 1.00 96.56 78 LEU A N 1
ATOM 606 C CA . LEU A 1 78 ? -12.653 -6.082 -1.015 1.00 96.56 78 LEU A CA 1
ATOM 607 C C . LEU A 1 78 ? -12.520 -4.558 -0.988 1.00 96.56 78 LEU A C 1
ATOM 609 O O . LEU A 1 78 ? -12.501 -3.921 -2.042 1.00 96.56 78 LEU A O 1
ATOM 613 N N . GLY A 1 79 ? -12.396 -3.968 0.199 1.00 97.56 79 GLY A N 1
ATOM 614 C CA . GLY A 1 79 ? -12.082 -2.547 0.346 1.00 97.56 79 GLY A CA 1
ATOM 615 C C . GLY A 1 79 ? -10.596 -2.263 0.124 1.00 97.56 79 GLY A C 1
ATOM 616 O O . GLY A 1 79 ? -9.768 -2.658 0.942 1.00 97.56 79 GLY A O 1
ATOM 617 N N . ILE A 1 80 ? -10.243 -1.536 -0.940 1.00 98.31 80 ILE A N 1
ATOM 618 C CA . ILE A 1 80 ? -8.861 -1.080 -1.169 1.00 98.31 80 ILE A CA 1
ATOM 619 C C . ILE A 1 80 ? -8.809 0.432 -1.015 1.00 98.31 80 ILE A C 1
ATOM 621 O O . ILE A 1 80 ? -9.398 1.166 -1.803 1.00 98.31 80 ILE A O 1
ATOM 625 N N . VAL A 1 81 ? -8.076 0.882 0.002 1.00 98.19 81 VAL A N 1
ATOM 626 C CA . VAL A 1 81 ? -7.813 2.301 0.258 1.00 98.19 81 VAL A CA 1
ATOM 627 C C . VAL A 1 81 ? -6.428 2.655 -0.262 1.00 98.19 81 VAL A C 1
ATOM 629 O O . VAL A 1 81 ? -5.443 2.093 0.225 1.00 98.19 81 VAL A O 1
ATOM 632 N N . GLU A 1 82 ? -6.352 3.575 -1.219 1.00 97.69 82 GLU A N 1
ATOM 633 C CA . GLU A 1 82 ? -5.095 4.196 -1.631 1.00 97.69 82 GLU A CA 1
ATOM 634 C C . GLU A 1 82 ? -4.740 5.359 -0.700 1.00 97.69 82 GLU A C 1
ATOM 636 O O . GLU A 1 82 ? -5.506 6.313 -0.567 1.00 97.69 82 GLU A O 1
ATOM 641 N N . GLY A 1 83 ? -3.554 5.300 -0.096 1.00 95.69 83 GLY A N 1
ATOM 642 C CA . GLY A 1 83 ? -3.002 6.381 0.710 1.00 95.69 83 GLY A CA 1
ATOM 643 C C . GLY A 1 83 ? -2.608 7.616 -0.107 1.00 95.69 83 GLY A C 1
ATOM 644 O O . GLY A 1 83 ? -2.451 7.587 -1.332 1.00 95.69 83 GLY A O 1
ATOM 645 N N . VAL A 1 84 ? -2.379 8.718 0.594 1.00 92.25 84 VAL A N 1
ATOM 646 C CA . VAL A 1 84 ? -1.856 9.976 0.048 1.00 92.25 84 VAL A CA 1
ATOM 647 C C . VAL A 1 84 ? -0.460 10.229 0.621 1.00 92.25 84 VAL A C 1
ATOM 649 O O . VAL A 1 84 ? -0.178 9.805 1.737 1.00 92.25 84 VAL A O 1
ATOM 652 N N . MET A 1 85 ? 0.425 10.862 -0.163 1.00 91.25 85 MET A N 1
ATOM 653 C CA . MET A 1 85 ? 1.807 11.193 0.245 1.00 91.25 85 MET A CA 1
ATOM 654 C C . MET A 1 85 ? 2.564 9.996 0.875 1.00 91.25 85 MET A C 1
ATOM 656 O O . MET A 1 85 ? 2.422 8.868 0.380 1.00 91.25 85 MET A O 1
ATOM 660 N N . GLY A 1 86 ? 3.439 10.215 1.858 1.00 94.19 86 GLY A N 1
ATOM 661 C CA . GLY A 1 86 ? 3.982 9.177 2.732 1.00 94.19 86 GLY A CA 1
ATOM 662 C C . GLY A 1 86 ? 2.992 8.773 3.831 1.00 94.19 86 GLY A C 1
ATOM 663 O O . GLY A 1 86 ? 2.080 9.521 4.172 1.00 94.19 86 GLY A O 1
ATOM 664 N N . LEU A 1 87 ? 3.165 7.572 4.391 1.00 96.44 87 LEU A N 1
ATOM 665 C CA . LEU A 1 87 ? 2.259 6.979 5.384 1.00 96.44 87 LEU A C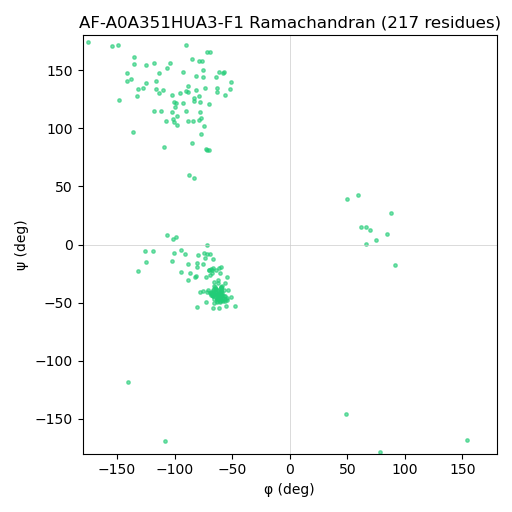A 1
ATOM 666 C C . LEU A 1 87 ? 1.950 7.927 6.557 1.00 96.44 87 LEU A C 1
ATOM 668 O O . LEU A 1 87 ? 0.782 8.087 6.913 1.00 96.44 87 LEU A O 1
ATOM 672 N N . TYR A 1 88 ? 2.983 8.573 7.099 1.00 95.25 88 TYR A N 1
ATOM 673 C CA . TYR A 1 88 ? 2.904 9.469 8.258 1.00 95.25 88 TYR A CA 1
ATOM 674 C C . TYR A 1 88 ? 2.855 10.959 7.890 1.00 95.25 88 TYR A C 1
ATOM 676 O O . TYR A 1 88 ? 2.899 11.809 8.773 1.00 95.25 88 TYR A O 1
ATOM 684 N N . ASP A 1 89 ? 2.761 11.303 6.603 1.00 91.12 89 ASP A N 1
ATOM 685 C CA . ASP A 1 89 ? 2.745 12.703 6.173 1.00 91.12 89 ASP A CA 1
ATOM 686 C C . ASP A 1 89 ? 1.355 13.311 6.446 1.00 91.12 89 ASP A C 1
ATOM 688 O O . ASP A 1 89 ? 0.423 13.135 5.659 1.00 91.12 89 ASP A O 1
ATOM 692 N N . GLY A 1 90 ? 1.209 13.978 7.596 1.00 81.62 90 GLY A N 1
ATOM 693 C CA . GLY A 1 90 ? -0.024 14.625 8.067 1.00 81.62 90 GLY A CA 1
ATOM 694 C C . GLY A 1 90 ? 0.005 16.158 8.034 1.00 81.62 90 GLY A C 1
ATOM 695 O O . GLY A 1 90 ? 0.895 16.778 7.451 1.00 81.62 90 GLY A O 1
ATOM 696 N N . HIS A 1 91 ? -0.998 16.779 8.663 1.00 72.62 91 HIS A N 1
ATOM 697 C CA . HIS A 1 91 ? -1.185 18.234 8.674 1.00 72.62 91 HIS A CA 1
ATOM 698 C C . HIS A 1 91 ? -0.088 18.999 9.429 1.00 72.62 91 HIS A C 1
ATOM 700 O O . HIS A 1 91 ? 0.367 20.049 8.965 1.00 72.62 91 HIS A O 1
ATOM 706 N N . SER A 1 92 ? 0.303 18.520 10.610 1.00 73.56 92 SER A N 1
ATOM 707 C CA . SER A 1 92 ? 1.227 19.229 11.495 1.00 73.56 92 SER A CA 1
ATOM 708 C C . SER A 1 92 ? 1.976 18.264 12.414 1.00 73.56 92 SER A C 1
ATOM 710 O O . SER A 1 92 ? 1.647 17.089 12.506 1.00 73.56 92 SER A O 1
ATOM 712 N N . LEU A 1 93 ? 2.986 18.772 13.127 1.00 65.19 93 LEU A N 1
ATOM 713 C CA . LEU A 1 93 ? 3.742 17.992 14.118 1.00 65.19 93 LEU A CA 1
ATOM 714 C C . LEU A 1 93 ? 2.893 17.534 15.315 1.00 65.19 93 LEU A C 1
ATOM 716 O O . LEU A 1 93 ? 3.284 16.614 16.022 1.00 65.19 93 LEU A O 1
ATOM 720 N N . GLU A 1 94 ? 1.775 18.212 15.576 1.00 71.50 94 GLU A N 1
ATOM 721 C CA . GLU A 1 94 ? 0.946 18.020 16.772 1.00 71.50 94 GLU A CA 1
ATOM 722 C C . GLU A 1 94 ? -0.296 17.163 16.491 1.00 71.50 94 GLU A C 1
ATOM 724 O O . GLU A 1 94 ? -1.030 16.823 17.418 1.00 71.50 94 GLU A O 1
ATOM 729 N N . SER A 1 95 ? -0.559 16.833 15.221 1.00 79.75 95 SER A N 1
ATOM 730 C CA . SER A 1 95 ? -1.743 16.086 14.806 1.00 79.75 95 SER A CA 1
ATOM 731 C C . SER A 1 95 ? -1.465 15.209 13.590 1.00 79.75 95 SER A C 1
ATOM 733 O O . SER A 1 95 ? -1.115 15.704 12.517 1.00 79.75 95 SER A O 1
ATOM 735 N N . ASP A 1 96 ? -1.737 13.911 13.736 1.00 83.31 96 ASP A N 1
ATOM 736 C CA . ASP A 1 96 ? -1.675 12.941 12.639 1.00 83.31 96 ASP A CA 1
ATOM 737 C C . ASP A 1 96 ? -2.825 13.113 11.627 1.00 83.31 96 ASP A C 1
ATOM 739 O O . ASP A 1 96 ? -2.820 12.453 10.581 1.00 83.31 96 ASP A O 1
ATOM 743 N N . VAL A 1 97 ? -3.820 13.968 11.915 1.00 89.38 97 VAL A N 1
ATOM 744 C CA . VAL A 1 97 ? -4.964 14.224 11.025 1.00 89.38 97 VAL A CA 1
ATOM 745 C C . VAL A 1 97 ? -4.463 14.569 9.624 1.00 89.38 97 VAL A C 1
ATOM 747 O O . VAL A 1 97 ? -3.524 15.348 9.438 1.00 89.38 97 VAL A O 1
ATOM 750 N N . GLY A 1 98 ? -5.083 13.947 8.623 1.00 88.94 98 GLY A N 1
ATOM 751 C CA . GLY A 1 98 ? -4.685 14.075 7.228 1.00 88.94 98 GLY A CA 1
ATOM 752 C C . GLY A 1 98 ? -3.683 13.045 6.725 1.00 88.94 98 GLY A C 1
ATOM 753 O O . GLY A 1 98 ? -3.578 12.873 5.511 1.00 88.94 98 GLY A O 1
ATOM 754 N N . SER A 1 99 ? -2.980 12.343 7.615 1.00 94.62 99 SER A N 1
ATOM 755 C CA . SER A 1 99 ? -2.065 11.273 7.211 1.00 94.62 99 SER A CA 1
ATOM 756 C C . SER A 1 99 ? -2.817 10.000 6.816 1.00 94.62 99 SER A C 1
ATOM 758 O O . SER A 1 99 ? -3.947 9.734 7.246 1.00 94.62 99 SER A O 1
ATOM 760 N N . SER A 1 100 ? -2.155 9.161 6.016 1.00 96.50 100 SER A N 1
ATOM 761 C CA . SER A 1 100 ? -2.678 7.830 5.694 1.00 96.50 100 SER A CA 1
ATOM 762 C C . SER A 1 100 ? -2.735 6.935 6.940 1.00 96.50 100 SER A C 1
ATOM 764 O O . SER A 1 100 ? -3.681 6.165 7.088 1.00 96.50 100 SER A O 1
ATOM 766 N N . ALA A 1 101 ? -1.770 7.071 7.855 1.00 96.94 101 ALA A N 1
ATOM 767 C CA . ALA A 1 101 ? -1.728 6.347 9.123 1.00 96.94 101 ALA A CA 1
ATOM 768 C C . ALA A 1 101 ? -2.928 6.673 10.021 1.00 96.94 101 ALA A C 1
ATOM 770 O O . ALA A 1 101 ? -3.592 5.763 10.516 1.00 96.94 101 ALA A O 1
ATOM 771 N N . TYR A 1 102 ? -3.265 7.958 10.173 1.00 96.56 102 TYR A N 1
ATOM 772 C CA . TYR A 1 102 ? -4.437 8.369 10.946 1.00 96.56 102 TYR A CA 1
ATOM 773 C C . TYR A 1 102 ? -5.719 7.765 10.378 1.00 96.56 102 TYR A C 1
ATOM 775 O O . TYR A 1 102 ? -6.464 7.127 11.116 1.00 96.56 102 TYR A O 1
ATOM 783 N N . LEU A 1 103 ? -5.928 7.855 9.057 1.00 97.44 103 LEU A N 1
ATOM 784 C CA . LEU A 1 103 ? -7.086 7.219 8.430 1.00 97.44 103 LEU A CA 1
ATOM 785 C C . LEU A 1 103 ? -7.091 5.701 8.660 1.00 97.44 103 LEU A C 1
ATOM 787 O O . LEU A 1 103 ? -8.141 5.154 8.988 1.00 97.44 103 LEU A O 1
ATOM 791 N N . ALA A 1 104 ? -5.950 5.019 8.511 1.00 97.94 104 ALA A N 1
ATOM 792 C CA . ALA A 1 104 ? -5.856 3.576 8.736 1.00 97.94 104 ALA A CA 1
ATOM 793 C C . ALA A 1 104 ? -6.320 3.198 10.149 1.00 97.94 104 ALA A C 1
ATOM 795 O O . ALA A 1 104 ? -7.138 2.289 10.288 1.00 97.94 104 ALA A O 1
ATOM 796 N N . LYS A 1 105 ? -5.892 3.955 11.170 1.00 97.31 105 LYS A N 1
ATOM 797 C CA . LYS A 1 105 ? -6.358 3.813 12.559 1.00 97.31 105 LYS A CA 1
ATOM 798 C C . LYS A 1 105 ? -7.864 4.101 12.685 1.00 97.31 105 LYS A C 1
ATOM 800 O O . LYS A 1 105 ? -8.587 3.341 13.330 1.00 97.31 105 LYS A O 1
ATOM 805 N N . THR A 1 106 ? -8.377 5.138 12.015 1.00 97.19 106 THR A N 1
ATOM 806 C CA . THR A 1 106 ? -9.810 5.492 12.021 1.00 97.19 106 THR A CA 1
ATOM 807 C C . THR A 1 106 ? -10.707 4.406 11.423 1.00 97.19 106 THR A C 1
ATOM 809 O O . THR A 1 106 ? -11.834 4.248 11.871 1.00 97.19 106 THR A O 1
ATOM 812 N N . ILE A 1 107 ? -10.271 3.640 10.427 1.00 97.06 107 ILE A N 1
ATOM 813 C CA . ILE A 1 107 ? -11.098 2.561 9.841 1.00 97.06 107 ILE A CA 1
ATOM 814 C C . ILE A 1 107 ? -10.638 1.154 10.242 1.00 97.06 107 ILE A C 1
ATOM 816 O O . ILE A 1 107 ? -11.150 0.179 9.701 1.00 97.06 107 ILE A O 1
ATOM 820 N N . ASP A 1 108 ? -9.691 1.060 11.180 1.00 96.75 108 ASP A N 1
ATOM 821 C CA . ASP A 1 108 ? -9.029 -0.180 11.607 1.00 96.75 108 ASP A CA 1
ATOM 822 C C . ASP A 1 108 ? -8.488 -1.020 10.431 1.00 96.75 108 ASP A C 1
ATOM 824 O O . ASP A 1 108 ? -8.597 -2.245 10.393 1.00 96.75 108 ASP A O 1
ATOM 828 N N . ALA A 1 109 ? -7.927 -0.348 9.422 1.00 97.06 109 ALA A N 1
ATOM 829 C CA . ALA A 1 109 ? -7.413 -1.005 8.228 1.00 97.06 109 ALA A CA 1
ATOM 830 C C . ALA A 1 109 ? -5.933 -1.387 8.394 1.00 97.06 109 ALA A C 1
ATOM 832 O O . ALA A 1 109 ? -5.118 -0.519 8.718 1.00 97.06 109 ALA A O 1
ATOM 833 N N . PRO A 1 110 ? -5.537 -2.633 8.065 1.00 97.25 110 PRO A N 1
ATOM 834 C CA . PRO A 1 110 ? -4.127 -2.986 7.978 1.00 97.25 110 PRO A CA 1
ATOM 835 C C . PRO A 1 110 ? -3.446 -2.194 6.855 1.00 97.25 110 PRO A C 1
ATOM 837 O O . PRO A 1 110 ? -4.038 -1.928 5.799 1.00 97.25 110 PRO A O 1
ATOM 840 N N . VAL A 1 111 ? -2.190 -1.821 7.070 1.00 98.44 111 VAL A N 1
ATOM 841 C CA . VAL A 1 111 ? -1.373 -1.058 6.126 1.00 98.44 111 VAL A CA 1
ATOM 842 C C . VAL A 1 111 ? -0.396 -1.986 5.420 1.00 98.44 111 VAL A C 1
ATOM 844 O O . VAL A 1 111 ? 0.368 -2.706 6.055 1.00 98.44 111 VAL A O 1
ATOM 847 N N . ILE A 1 112 ? -0.382 -1.920 4.094 1.00 98.62 112 ILE A N 1
ATOM 848 C CA . ILE A 1 112 ? 0.682 -2.478 3.269 1.00 98.62 112 ILE A CA 1
ATOM 849 C C . ILE A 1 112 ? 1.567 -1.323 2.825 1.00 98.62 112 ILE A C 1
ATOM 851 O O . ILE A 1 112 ? 1.121 -0.432 2.093 1.00 98.62 112 ILE A O 1
ATOM 855 N N . LEU A 1 113 ? 2.809 -1.331 3.299 1.00 98.62 113 LEU A N 1
ATOM 856 C CA . LEU A 1 113 ? 3.783 -0.290 3.015 1.00 98.62 113 LEU A CA 1
ATOM 857 C C . LEU A 1 113 ? 4.454 -0.544 1.662 1.00 98.62 113 LEU A C 1
ATOM 859 O O . LEU A 1 113 ? 5.039 -1.596 1.421 1.00 98.62 113 LEU A O 1
ATOM 863 N N . ILE A 1 114 ? 4.413 0.447 0.783 1.00 98.62 114 ILE A N 1
ATOM 864 C CA . ILE A 1 114 ? 5.060 0.433 -0.525 1.00 98.62 114 ILE A CA 1
ATOM 865 C C . ILE A 1 114 ? 6.360 1.230 -0.428 1.00 98.62 114 ILE A C 1
ATOM 867 O O . ILE A 1 114 ? 6.340 2.418 -0.090 1.00 98.62 114 ILE A O 1
ATOM 871 N N . ILE A 1 115 ? 7.483 0.593 -0.756 1.00 98.06 115 ILE A N 1
ATOM 872 C CA . ILE A 1 115 ? 8.818 1.215 -0.768 1.00 98.06 115 ILE A CA 1
ATOM 873 C C . ILE A 1 115 ? 9.424 1.197 -2.178 1.00 98.06 115 ILE A C 1
ATOM 875 O O . ILE A 1 115 ? 9.047 0.372 -3.006 1.00 98.06 115 ILE A O 1
ATOM 879 N N . ASP A 1 116 ? 10.364 2.101 -2.469 1.00 96.06 116 ASP A N 1
ATOM 880 C CA . ASP A 1 116 ? 11.134 2.084 -3.721 1.00 96.06 116 ASP A CA 1
ATOM 881 C C . ASP A 1 116 ? 12.382 1.237 -3.492 1.00 96.06 116 ASP A C 1
ATOM 883 O O . ASP A 1 116 ? 13.233 1.599 -2.682 1.00 96.06 116 ASP A O 1
ATOM 887 N N . GLY A 1 117 ? 12.490 0.103 -4.179 1.00 95.19 117 GLY A N 1
ATOM 888 C CA . GLY A 1 117 ? 13.613 -0.811 -4.003 1.00 95.19 117 GLY A CA 1
ATOM 889 C C . GLY A 1 117 ? 14.890 -0.400 -4.738 1.00 95.19 117 GLY A C 1
ATOM 890 O O . GLY A 1 117 ? 15.935 -1.025 -4.539 1.00 95.19 117 GLY A O 1
ATOM 891 N N . ARG A 1 118 ? 14.850 0.622 -5.605 1.00 93.81 118 ARG A N 1
ATOM 892 C CA . ARG A 1 118 ? 15.998 0.978 -6.454 1.00 93.81 118 ARG A CA 1
ATOM 893 C C . ARG A 1 118 ? 17.199 1.408 -5.623 1.00 93.81 118 ARG A C 1
ATOM 895 O O . ARG A 1 118 ? 17.105 2.270 -4.756 1.00 93.81 118 ARG A O 1
ATOM 902 N N . GLY A 1 119 ? 18.359 0.836 -5.944 1.00 89.56 119 GLY A N 1
ATOM 903 C CA . GLY A 1 119 ? 19.626 1.192 -5.301 1.00 89.56 119 GLY A CA 1
ATOM 904 C C . GLY A 1 119 ? 19.702 0.828 -3.815 1.00 89.56 119 GLY A C 1
ATOM 905 O O . GLY A 1 119 ? 20.590 1.321 -3.124 1.00 89.56 119 GLY A O 1
ATOM 906 N N . MET A 1 120 ? 18.794 -0.018 -3.317 1.00 93.06 120 MET A N 1
ATOM 907 C CA . MET A 1 120 ? 18.789 -0.461 -1.926 1.00 93.06 120 MET A CA 1
ATOM 908 C C . MET A 1 120 ? 19.317 -1.888 -1.771 1.00 93.06 120 MET A C 1
ATOM 910 O O . MET A 1 120 ? 19.263 -2.709 -2.686 1.00 93.06 120 MET A O 1
ATOM 914 N N . ALA A 1 121 ? 19.795 -2.165 -0.562 1.00 92.50 121 ALA A N 1
ATOM 915 C CA . ALA A 1 121 ? 20.090 -3.494 -0.039 1.00 92.50 121 ALA A CA 1
ATOM 916 C C . ALA A 1 121 ? 19.644 -3.510 1.43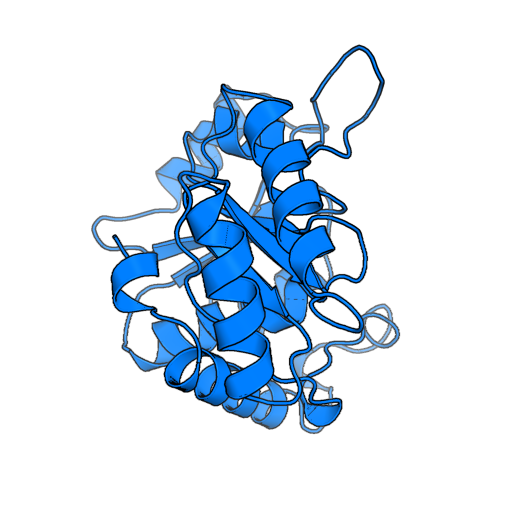6 1.00 92.50 121 ALA A C 1
ATOM 918 O O . ALA A 1 121 ? 18.490 -3.215 1.736 1.00 92.50 121 ALA A O 1
ATOM 919 N N . LYS A 1 122 ? 20.569 -3.716 2.379 1.00 95.31 122 LYS A N 1
ATOM 920 C CA . LYS A 1 122 ? 20.288 -3.713 3.825 1.00 95.31 122 LYS A CA 1
ATOM 921 C C . LYS A 1 122 ? 19.602 -2.435 4.340 1.00 95.31 122 LYS A C 1
ATOM 923 O O . LYS A 1 122 ? 18.837 -2.502 5.295 1.00 95.31 122 LYS A O 1
ATOM 928 N N . SER A 1 123 ? 19.817 -1.284 3.699 1.00 96.88 123 SER A N 1
ATOM 929 C CA . SER A 1 123 ? 19.143 -0.027 4.061 1.00 96.88 123 SER A CA 1
ATOM 930 C C . SER A 1 123 ? 17.616 -0.087 3.940 1.00 96.88 123 SER A C 1
ATOM 932 O O . SER A 1 123 ? 16.940 0.651 4.650 1.00 96.88 123 SER A O 1
ATOM 934 N N . ALA A 1 124 ? 17.063 -0.977 3.107 1.00 97.56 124 ALA A N 1
ATOM 935 C CA . ALA A 1 124 ? 15.617 -1.186 3.042 1.00 97.56 124 ALA A CA 1
ATOM 936 C C . ALA A 1 124 ? 15.066 -1.710 4.378 1.00 97.56 124 ALA A C 1
ATOM 938 O O . ALA A 1 124 ? 14.030 -1.244 4.839 1.00 97.56 124 ALA A O 1
ATOM 939 N N . ALA A 1 125 ? 15.802 -2.601 5.050 1.00 98.00 125 ALA A N 1
ATOM 940 C CA . ALA A 1 125 ? 15.425 -3.111 6.364 1.00 98.00 125 ALA A CA 1
ATOM 941 C C . ALA A 1 125 ? 15.415 -2.010 7.431 1.00 98.00 125 ALA A C 1
ATOM 943 O O . ALA A 1 125 ? 14.497 -1.959 8.240 1.00 98.00 125 ALA A O 1
ATOM 944 N N . ALA A 1 126 ? 16.403 -1.107 7.405 1.00 98.00 126 ALA A N 1
ATOM 945 C CA . ALA A 1 126 ? 16.460 0.039 8.314 1.00 98.00 126 ALA A CA 1
ATOM 946 C C . ALA A 1 126 ? 15.320 1.038 8.058 1.00 98.00 126 ALA A C 1
ATOM 948 O O . ALA A 1 126 ? 14.737 1.557 9.006 1.00 98.00 126 ALA A O 1
ATOM 949 N N . MET A 1 127 ? 14.982 1.278 6.787 1.00 97.56 127 MET A N 1
ATOM 950 C CA . MET A 1 127 ? 13.839 2.109 6.410 1.00 97.56 127 MET A CA 1
ATOM 951 C C . MET A 1 127 ? 12.534 1.510 6.936 1.00 97.56 127 MET A C 1
ATOM 953 O O . MET A 1 127 ? 11.812 2.192 7.654 1.00 97.56 127 MET A O 1
ATOM 957 N N . VAL A 1 128 ? 12.255 0.240 6.619 1.00 98.25 128 VAL A N 1
ATOM 958 C CA . VAL A 1 128 ? 11.041 -0.453 7.078 1.00 98.25 128 VAL A CA 1
ATOM 959 C C . VAL A 1 128 ? 10.971 -0.470 8.602 1.00 98.25 128 VAL A C 1
ATOM 961 O O . VAL A 1 128 ? 9.918 -0.153 9.146 1.00 98.25 128 VAL A O 1
ATOM 964 N N . LYS A 1 129 ? 12.095 -0.719 9.285 1.00 98.12 129 LYS A N 1
ATOM 965 C CA . LYS A 1 129 ? 12.173 -0.648 10.747 1.00 98.12 129 LYS A CA 1
ATOM 966 C C . LYS A 1 129 ? 11.754 0.707 11.287 1.00 98.12 129 LYS A C 1
ATOM 968 O O . LYS A 1 129 ? 10.975 0.769 12.228 1.00 98.12 129 LYS A O 1
ATOM 973 N N . GLY A 1 130 ? 12.229 1.780 10.657 1.00 97.81 130 GLY A N 1
ATOM 974 C CA . GLY A 1 130 ? 11.792 3.133 10.969 1.00 97.81 130 GLY A CA 1
ATOM 975 C C . GLY A 1 130 ? 10.275 3.269 10.884 1.00 97.81 130 GLY A C 1
ATOM 976 O O . GLY A 1 130 ? 9.679 3.753 11.830 1.00 97.81 130 GLY A O 1
ATOM 977 N N . TYR A 1 131 ? 9.635 2.790 9.811 1.00 97.75 131 TYR A N 1
ATOM 978 C CA . TYR A 1 131 ? 8.174 2.881 9.694 1.00 97.75 131 TYR A CA 1
ATOM 979 C C . TYR A 1 131 ? 7.426 2.030 10.722 1.00 97.75 131 TYR A C 1
ATOM 981 O O . TYR A 1 131 ? 6.421 2.496 11.247 1.00 97.75 131 TYR A O 1
ATOM 989 N N . VAL A 1 132 ? 7.897 0.812 10.994 1.00 96.81 132 VAL A N 1
ATOM 990 C CA . VAL A 1 132 ? 7.268 -0.113 11.951 1.00 96.81 132 VAL A CA 1
ATOM 991 C C . VAL A 1 132 ? 7.387 0.400 13.386 1.00 96.81 132 VAL A C 1
ATOM 993 O O . VAL A 1 132 ? 6.411 0.372 14.126 1.00 96.81 132 VAL A O 1
ATOM 996 N N . ASP A 1 133 ? 8.558 0.905 13.776 1.00 96.62 133 ASP A N 1
ATOM 997 C CA . ASP A 1 133 ? 8.811 1.344 15.152 1.00 96.62 133 ASP A CA 1
ATOM 998 C C . ASP A 1 133 ? 8.258 2.755 15.444 1.00 96.62 133 ASP A C 1
ATOM 1000 O O . ASP A 1 133 ? 8.124 3.123 16.611 1.00 96.62 133 ASP A O 1
ATOM 1004 N N . PHE A 1 134 ? 7.987 3.568 14.413 1.00 95.88 134 PHE A N 1
ATOM 1005 C CA . PHE A 1 134 ? 7.629 4.984 14.581 1.00 95.88 134 PHE A CA 1
ATOM 1006 C C . PHE A 1 134 ? 6.265 5.195 15.245 1.00 95.88 134 PHE A C 1
ATOM 1008 O O . PHE A 1 134 ? 6.148 6.039 16.130 1.00 95.88 134 PHE A O 1
ATOM 1015 N N . ASP A 1 135 ? 5.252 4.430 14.833 1.00 94.56 135 ASP A N 1
ATOM 1016 C CA . ASP A 1 135 ? 3.904 4.471 15.406 1.00 94.56 135 ASP A CA 1
ATOM 1017 C C . ASP A 1 135 ? 3.376 3.039 15.607 1.00 94.56 135 ASP A C 1
ATOM 1019 O O . ASP A 1 135 ? 2.845 2.445 14.663 1.00 94.56 135 ASP A O 1
ATOM 1023 N N . PRO A 1 136 ? 3.497 2.476 16.825 1.00 92.06 136 PRO A N 1
ATOM 1024 C CA . PRO A 1 136 ? 3.060 1.112 17.131 1.00 92.06 136 PRO A CA 1
ATOM 1025 C C . PRO A 1 136 ? 1.557 0.861 16.944 1.00 92.06 136 PRO A C 1
ATOM 1027 O O . PRO A 1 136 ? 1.150 -0.294 16.807 1.00 92.06 136 PRO A O 1
ATOM 1030 N N . ASP A 1 137 ? 0.731 1.913 16.934 1.00 94.94 137 ASP A N 1
ATOM 1031 C CA . ASP A 1 137 ? -0.715 1.786 16.723 1.00 94.94 137 ASP A CA 1
ATOM 1032 C C . ASP A 1 137 ? -1.066 1.641 15.230 1.00 94.94 137 ASP A C 1
ATOM 1034 O O . ASP A 1 137 ? -2.167 1.201 14.877 1.00 94.94 137 ASP A O 1
ATOM 1038 N N . THR A 1 138 ? -0.133 1.968 14.328 1.00 96.62 138 THR A N 1
ATOM 1039 C CA . THR A 1 138 ? -0.295 1.762 12.887 1.00 96.62 138 THR A CA 1
ATOM 1040 C C . THR A 1 138 ? 0.074 0.326 12.507 1.00 96.62 138 THR A C 1
ATOM 1042 O O . THR A 1 138 ? 1.240 -0.056 12.421 1.00 96.62 138 THR A O 1
ATOM 1045 N N . LYS A 1 139 ? -0.945 -0.490 12.211 1.00 96.06 139 LYS A N 1
ATOM 1046 C CA . LYS A 1 139 ? -0.806 -1.917 11.865 1.00 96.06 139 LYS A CA 1
ATOM 1047 C C . LYS A 1 139 ? -0.199 -2.131 10.471 1.00 96.06 139 LYS A C 1
ATOM 1049 O O . LYS A 1 139 ? -0.928 -2.383 9.510 1.00 96.06 139 LYS A O 1
ATOM 1054 N N . ILE A 1 140 ? 1.126 -2.056 10.340 1.00 97.94 140 ILE A N 1
ATOM 1055 C CA . ILE A 1 140 ? 1.828 -2.429 9.101 1.00 97.94 140 ILE A CA 1
ATOM 1056 C C . ILE A 1 140 ? 1.850 -3.958 8.979 1.00 97.94 140 ILE A C 1
ATOM 1058 O O . ILE A 1 140 ? 2.641 -4.633 9.625 1.00 97.94 140 ILE A O 1
ATOM 1062 N N . ALA A 1 141 ? 0.970 -4.504 8.140 1.00 97.06 141 ALA A N 1
ATOM 1063 C CA . ALA A 1 141 ? 0.789 -5.945 7.960 1.00 97.06 141 ALA A CA 1
ATOM 1064 C C . ALA A 1 141 ? 1.711 -6.547 6.886 1.00 97.06 141 ALA A C 1
ATOM 1066 O O . ALA A 1 141 ? 1.902 -7.760 6.829 1.00 97.06 141 ALA A O 1
ATOM 1067 N N . GLY A 1 142 ? 2.303 -5.717 6.026 1.00 98.19 142 GLY A N 1
ATOM 1068 C CA . GLY A 1 142 ? 3.238 -6.198 5.018 1.00 98.19 142 GLY A CA 1
ATOM 1069 C C . GLY A 1 142 ? 3.890 -5.096 4.200 1.00 98.19 142 GLY A C 1
ATOM 1070 O O . GLY A 1 142 ? 3.552 -3.916 4.314 1.00 98.19 142 GLY A O 1
ATOM 1071 N N . VAL A 1 143 ? 4.837 -5.503 3.358 1.00 98.62 143 VAL A N 1
ATOM 1072 C CA . VAL A 1 143 ? 5.620 -4.613 2.496 1.00 98.62 143 VAL A CA 1
ATOM 1073 C C . VAL A 1 143 ? 5.553 -5.081 1.046 1.00 98.62 143 VAL A C 1
ATOM 1075 O O . VAL A 1 143 ? 5.748 -6.261 0.757 1.00 98.62 143 VAL A O 1
ATOM 1078 N N . ILE A 1 144 ? 5.337 -4.145 0.124 1.00 98.69 144 ILE A N 1
ATOM 1079 C CA . ILE A 1 144 ? 5.518 -4.350 -1.317 1.00 98.69 144 ILE A CA 1
ATOM 1080 C C . ILE A 1 144 ? 6.684 -3.481 -1.785 1.00 98.69 144 ILE A C 1
ATOM 1082 O O . ILE A 1 144 ? 6.744 -2.281 -1.509 1.00 98.69 144 ILE A O 1
ATOM 1086 N N . ILE A 1 145 ? 7.614 -4.086 -2.518 1.00 98.31 145 ILE A N 1
ATOM 1087 C CA . ILE A 1 145 ? 8.819 -3.403 -2.988 1.00 98.31 145 ILE A CA 1
ATOM 1088 C C . ILE A 1 145 ? 8.635 -3.022 -4.457 1.00 98.31 145 ILE A C 1
ATOM 1090 O O . ILE A 1 145 ? 8.629 -3.870 -5.343 1.00 98.31 145 ILE A O 1
ATOM 1094 N N . ASN A 1 146 ? 8.464 -1.739 -4.742 1.00 97.31 146 ASN A N 1
ATOM 1095 C CA . ASN A 1 146 ? 8.267 -1.265 -6.105 1.00 97.31 146 ASN A CA 1
ATOM 1096 C C . ASN A 1 146 ? 9.604 -1.034 -6.833 1.00 97.31 146 ASN A C 1
ATOM 1098 O O . ASN A 1 146 ? 10.644 -0.814 -6.207 1.00 97.31 146 ASN A O 1
ATOM 1102 N N . ARG A 1 147 ? 9.548 -1.005 -8.169 1.00 95.50 147 ARG A N 1
ATOM 1103 C CA . ARG A 1 147 ? 10.651 -0.678 -9.087 1.00 95.50 147 ARG A CA 1
ATOM 1104 C C . ARG A 1 147 ? 11.863 -1.601 -8.958 1.00 95.50 147 ARG A C 1
ATOM 1106 O O . ARG A 1 147 ? 13.009 -1.153 -9.024 1.00 95.50 147 ARG A O 1
ATOM 1113 N N . ILE A 1 148 ? 11.607 -2.896 -8.828 1.00 95.94 148 ILE A N 1
ATOM 1114 C CA . ILE A 1 148 ? 12.650 -3.922 -8.829 1.00 95.94 148 ILE A CA 1
ATOM 1115 C C . ILE A 1 148 ? 12.935 -4.396 -10.253 1.00 95.94 148 ILE A C 1
ATOM 1117 O O . ILE A 1 148 ? 12.021 -4.617 -11.040 1.00 95.94 148 ILE A O 1
ATOM 1121 N N . SER A 1 149 ? 14.210 -4.552 -10.602 1.00 91.19 149 SER A N 1
ATOM 1122 C CA . SER A 1 149 ? 14.602 -5.006 -11.944 1.00 91.19 149 SER A CA 1
ATOM 1123 C C . SER A 1 149 ? 14.680 -6.527 -12.069 1.00 91.19 149 SER A C 1
ATOM 1125 O O . SER A 1 149 ? 14.469 -7.054 -13.156 1.00 91.19 149 SER A O 1
ATOM 1127 N N . THR A 1 150 ? 15.017 -7.238 -10.988 1.00 94.31 150 THR A N 1
ATOM 1128 C CA . THR A 1 150 ? 15.222 -8.693 -11.009 1.00 94.31 150 THR A CA 1
ATOM 1129 C C . THR A 1 150 ? 14.673 -9.358 -9.753 1.00 94.31 150 THR A C 1
ATOM 1131 O O . THR A 1 150 ? 14.755 -8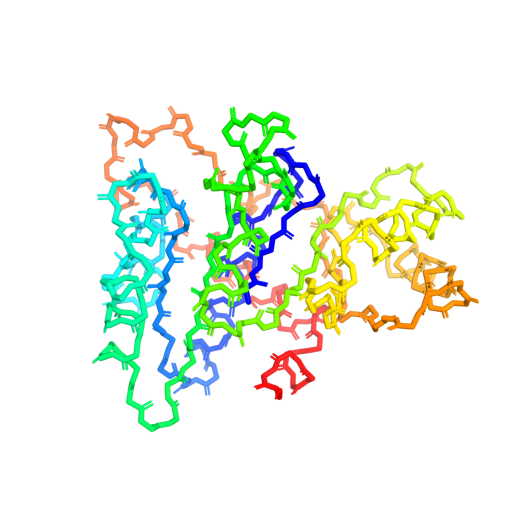.810 -8.655 1.00 94.31 150 THR A O 1
ATOM 1134 N N . GLU A 1 151 ? 14.192 -10.591 -9.896 1.00 95.75 151 GLU A N 1
ATOM 1135 C CA . GLU A 1 151 ? 13.737 -11.408 -8.766 1.00 95.75 151 GLU A CA 1
ATOM 1136 C C . GLU A 1 151 ? 14.838 -11.606 -7.712 1.00 95.75 151 GLU A C 1
ATOM 1138 O O . GLU A 1 151 ? 14.581 -11.500 -6.517 1.00 95.75 151 GLU A O 1
ATOM 1143 N N . SER A 1 152 ? 16.091 -11.796 -8.137 1.00 96.44 152 SER A N 1
ATOM 1144 C CA . SER A 1 152 ? 17.235 -11.919 -7.225 1.00 96.44 152 SER A CA 1
ATOM 1145 C C . SER A 1 152 ? 17.427 -10.695 -6.324 1.00 96.44 152 SER A C 1
ATOM 1147 O O . SER A 1 152 ? 17.795 -10.838 -5.159 1.00 96.44 152 SER A O 1
ATOM 1149 N N . HIS A 1 153 ? 17.160 -9.489 -6.837 1.00 96.81 153 HIS A N 1
ATOM 1150 C CA . HIS A 1 153 ? 17.232 -8.263 -6.045 1.00 96.81 153 HIS A CA 1
ATOM 1151 C C . HIS A 1 153 ? 16.069 -8.176 -5.056 1.00 96.81 153 HIS A C 1
ATOM 1153 O O . HIS A 1 153 ? 16.295 -7.834 -3.898 1.00 96.81 153 HIS A O 1
ATOM 1159 N N . TYR A 1 154 ? 14.857 -8.556 -5.471 1.00 97.88 154 TYR A N 1
ATOM 1160 C CA . TYR A 1 154 ? 13.721 -8.672 -4.554 1.00 97.88 154 TYR A CA 1
ATOM 1161 C C . TYR A 1 154 ? 14.013 -9.646 -3.407 1.00 97.88 154 TYR A C 1
ATOM 1163 O O . TYR A 1 154 ? 13.822 -9.275 -2.253 1.00 97.88 154 TYR A O 1
ATOM 1171 N N . LEU A 1 155 ? 14.519 -10.849 -3.699 1.00 97.88 155 LEU A N 1
ATOM 1172 C CA . LEU A 1 155 ? 14.815 -11.859 -2.678 1.00 97.88 155 LEU A CA 1
ATOM 1173 C C . LEU A 1 155 ? 15.854 -11.366 -1.664 1.00 97.88 155 LEU A C 1
ATOM 1175 O O . LEU A 1 155 ? 15.657 -11.541 -0.464 1.00 97.88 155 LEU A O 1
ATOM 1179 N N . LEU A 1 156 ? 16.902 -10.675 -2.127 1.00 97.75 156 LEU A N 1
ATOM 1180 C CA . LEU A 1 156 ? 17.884 -10.041 -1.244 1.00 97.75 156 LEU A CA 1
ATOM 1181 C C . LEU A 1 156 ? 17.228 -9.008 -0.314 1.00 97.75 156 LEU A C 1
ATOM 1183 O O . LEU A 1 156 ? 17.535 -8.957 0.874 1.00 97.75 156 LEU A O 1
ATOM 1187 N N . LEU A 1 157 ? 16.343 -8.159 -0.842 1.00 98.19 157 LEU A N 1
ATOM 1188 C CA . LEU A 1 157 ? 15.655 -7.151 -0.033 1.00 98.19 157 LEU A CA 1
ATOM 1189 C C . LEU A 1 157 ? 14.663 -7.776 0.946 1.00 98.19 157 LEU A C 1
ATOM 1191 O O . LEU A 1 157 ? 14.624 -7.351 2.097 1.00 98.19 157 LEU A O 1
ATOM 1195 N N . LYS A 1 158 ? 13.907 -8.786 0.504 1.00 98.44 158 LYS A N 1
ATOM 1196 C CA . LYS A 1 158 ? 12.985 -9.569 1.331 1.00 98.44 158 LYS A CA 1
ATOM 1197 C C . LYS A 1 158 ? 13.714 -10.174 2.524 1.00 98.44 158 LYS A C 1
ATOM 1199 O O . LYS A 1 158 ? 13.314 -9.917 3.652 1.00 98.44 158 LYS A O 1
ATOM 1204 N N . GLU A 1 159 ? 14.814 -10.886 2.280 1.00 97.94 159 GLU A N 1
ATOM 1205 C CA . GLU A 1 159 ? 15.628 -11.493 3.339 1.00 97.94 159 GLU A CA 1
ATOM 1206 C C . GLU A 1 159 ? 16.088 -10.443 4.356 1.00 97.94 159 GLU A C 1
ATOM 1208 O O . GLU A 1 159 ? 15.942 -10.628 5.562 1.00 97.94 159 GLU A O 1
ATOM 1213 N N . MET A 1 160 ? 16.596 -9.303 3.878 1.00 97.75 160 MET A N 1
ATOM 1214 C CA . MET A 1 160 ? 17.049 -8.233 4.765 1.00 97.75 160 MET A CA 1
ATOM 1215 C C . MET A 1 160 ? 15.889 -7.624 5.558 1.00 97.75 160 MET A C 1
ATOM 1217 O O .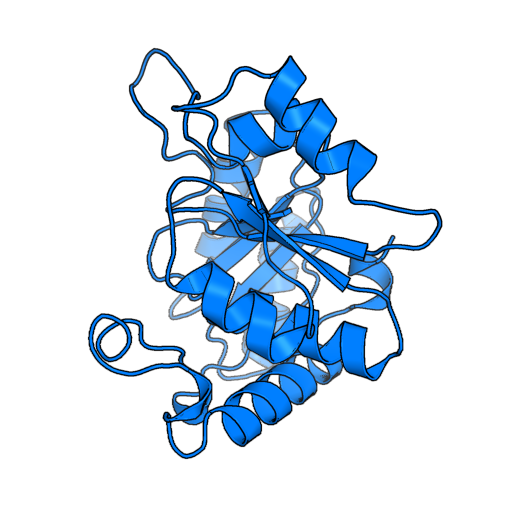 MET A 1 160 ? 16.049 -7.364 6.743 1.00 97.75 160 MET A O 1
ATOM 1221 N N . ILE A 1 161 ? 14.734 -7.369 4.944 1.00 98.31 161 ILE A N 1
ATOM 1222 C CA . ILE A 1 161 ? 13.590 -6.766 5.640 1.00 98.31 161 ILE A CA 1
ATOM 1223 C C . ILE A 1 161 ? 13.054 -7.725 6.706 1.00 98.31 161 ILE A C 1
ATOM 1225 O O . ILE A 1 161 ? 12.945 -7.317 7.862 1.00 98.31 161 ILE A O 1
ATOM 1229 N N . GLU A 1 162 ? 12.796 -8.982 6.348 1.00 98.06 162 GLU A N 1
ATOM 1230 C CA . GLU A 1 162 ? 12.196 -9.989 7.236 1.00 98.06 162 GLU A CA 1
ATOM 1231 C C . GLU A 1 162 ? 13.154 -10.422 8.363 1.00 98.06 162 GLU A C 1
ATOM 1233 O O . GLU A 1 162 ? 12.713 -10.771 9.453 1.00 98.06 162 GLU A O 1
ATOM 1238 N N . ALA A 1 163 ? 14.476 -10.334 8.166 1.00 97.56 163 ALA A N 1
ATOM 1239 C CA . ALA A 1 163 ? 15.449 -10.641 9.221 1.00 97.56 163 ALA A CA 1
ATOM 1240 C C . ALA A 1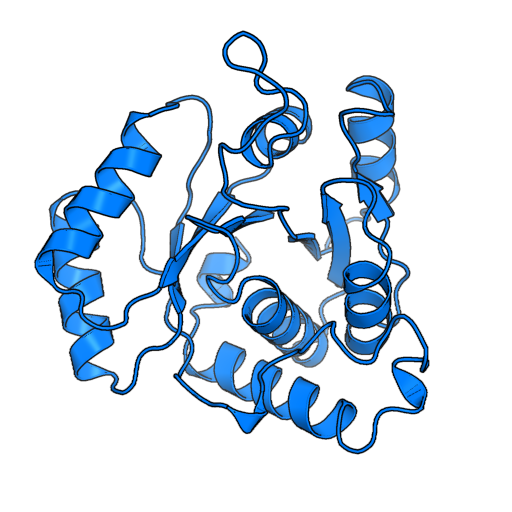 163 ? 15.490 -9.607 10.364 1.00 97.56 163 ALA A C 1
ATOM 1242 O O . ALA A 1 163 ? 15.981 -9.917 11.452 1.00 97.56 163 ALA A O 1
ATOM 1243 N N . TYR A 1 164 ? 15.033 -8.373 10.127 1.00 96.94 164 TYR A N 1
ATOM 1244 C CA . TYR A 1 164 ? 15.117 -7.271 11.099 1.00 96.94 164 TYR A CA 1
ATOM 1245 C C . TYR A 1 164 ? 13.756 -6.710 11.525 1.00 96.94 164 TYR A C 1
ATOM 1247 O O . TYR A 1 164 ? 13.714 -5.851 12.410 1.00 96.94 164 TYR A O 1
ATOM 1255 N N . ASN A 1 165 ? 12.666 -7.167 10.907 1.00 96.44 165 ASN A N 1
ATOM 1256 C CA . ASN A 1 165 ? 11.321 -6.645 11.109 1.00 96.44 165 ASN A CA 1
ATOM 1257 C C . ASN A 1 165 ? 10.308 -7.789 11.117 1.00 96.44 165 ASN A C 1
ATOM 1259 O O . ASN A 1 165 ? 10.391 -8.683 10.280 1.00 96.44 165 ASN A O 1
ATOM 1263 N N . ASP A 1 166 ? 9.312 -7.712 11.996 1.00 93.62 166 ASP A N 1
ATOM 1264 C CA . ASP A 1 166 ? 8.187 -8.654 12.029 1.00 93.62 166 ASP A CA 1
ATOM 1265 C C . ASP A 1 166 ? 7.102 -8.246 11.016 1.00 93.62 166 ASP A C 1
ATOM 1267 O O . ASP A 1 166 ? 5.967 -7.932 11.365 1.00 93.62 166 ASP A O 1
ATOM 1271 N N . VAL A 1 167 ? 7.488 -8.141 9.741 1.00 95.88 167 VAL A N 1
ATOM 1272 C CA . VAL A 1 167 ? 6.580 -7.823 8.630 1.00 95.88 167 VAL A CA 1
ATOM 1273 C C . VAL A 1 167 ? 6.899 -8.699 7.433 1.00 95.88 167 VAL A C 1
ATOM 1275 O O . VAL A 1 167 ? 8.061 -8.950 7.126 1.00 95.88 167 VAL A O 1
ATOM 1278 N N . THR A 1 168 ? 5.865 -9.131 6.716 1.00 96.94 168 THR A N 1
ATOM 1279 C CA . THR A 1 168 ? 6.034 -9.983 5.533 1.00 96.94 168 THR A CA 1
ATOM 1280 C C . THR A 1 168 ? 6.224 -9.136 4.278 1.00 96.94 168 THR A C 1
ATOM 1282 O O . THR A 1 168 ? 5.430 -8.232 3.996 1.00 96.94 168 THR A O 1
ATOM 1285 N N . CYS A 1 169 ? 7.234 -9.446 3.467 1.00 98.38 169 CYS A N 1
ATOM 1286 C CA . CYS A 1 169 ? 7.320 -8.911 2.112 1.00 98.38 169 CYS A CA 1
ATOM 1287 C C . CYS A 1 169 ? 6.381 -9.698 1.194 1.00 98.38 169 CYS A C 1
ATOM 1289 O O . CYS A 1 169 ? 6.682 -10.834 0.816 1.00 98.38 169 CYS A O 1
ATOM 1291 N N . LEU A 1 170 ? 5.279 -9.060 0.801 1.00 98.50 170 LEU A N 1
ATOM 1292 C CA . LEU A 1 170 ? 4.212 -9.645 -0.012 1.00 98.50 170 LEU A CA 1
ATOM 1293 C C . LEU A 1 170 ? 4.588 -9.776 -1.488 1.00 98.50 170 LEU A C 1
ATOM 1295 O O . LEU A 1 170 ? 3.920 -10.485 -2.223 1.00 98.50 170 LEU A O 1
ATOM 1299 N N . GLY A 1 171 ? 5.628 -9.085 -1.950 1.00 98.31 171 GLY A N 1
ATOM 1300 C CA . GLY A 1 171 ? 6.029 -9.154 -3.350 1.00 98.31 171 GLY A CA 1
ATOM 1301 C C . GLY A 1 171 ? 6.766 -7.922 -3.833 1.00 98.31 171 GLY A C 1
ATOM 1302 O O . GLY A 1 171 ? 7.148 -7.047 -3.044 1.00 98.31 171 GLY A O 1
ATOM 1303 N N . TYR A 1 172 ? 6.933 -7.848 -5.149 1.00 97.88 172 TYR A N 1
ATOM 1304 C CA . TYR A 1 172 ? 7.511 -6.688 -5.810 1.00 97.88 172 TYR A CA 1
ATOM 1305 C C . TYR A 1 172 ? 6.729 -6.270 -7.050 1.00 97.88 172 TYR A C 1
ATOM 1307 O O . TYR A 1 172 ? 5.979 -7.050 -7.625 1.00 97.88 172 TYR A O 1
ATOM 1315 N N . PHE A 1 173 ? 6.939 -5.028 -7.479 1.00 95.56 173 PHE A N 1
ATOM 1316 C CA . PHE A 1 173 ? 6.535 -4.577 -8.808 1.00 95.56 173 PHE A CA 1
ATOM 1317 C C . PHE A 1 173 ? 7.772 -4.333 -9.673 1.00 95.56 173 PHE A C 1
ATOM 1319 O O . PHE A 1 173 ? 8.704 -3.654 -9.216 1.00 95.56 173 PHE A O 1
ATOM 1326 N N . PRO A 1 174 ? 7.800 -4.836 -10.919 1.00 93.81 174 PRO A N 1
ATOM 1327 C CA . PRO A 1 174 ? 8.910 -4.575 -11.816 1.00 93.81 174 PRO A CA 1
ATOM 1328 C C . PRO A 1 174 ? 9.081 -3.090 -12.135 1.00 93.81 174 PRO A C 1
ATOM 1330 O O . PRO A 1 174 ? 8.111 -2.336 -12.232 1.00 93.81 174 PRO A O 1
ATOM 1333 N N . ASN A 1 175 ? 10.324 -2.666 -12.359 1.00 91.88 175 ASN A N 1
ATOM 1334 C CA . ASN A 1 175 ? 10.612 -1.343 -12.905 1.00 91.88 175 ASN A CA 1
ATOM 1335 C C . ASN A 1 175 ? 10.248 -1.292 -14.398 1.00 91.88 175 ASN A C 1
ATOM 1337 O O . ASN A 1 175 ? 11.109 -1.471 -15.258 1.00 91.88 175 ASN A O 1
ATOM 1341 N N . ASN A 1 176 ? 8.967 -1.073 -14.692 1.00 89.31 176 ASN A N 1
ATOM 1342 C CA . ASN A 1 176 ? 8.443 -1.035 -16.050 1.00 89.31 176 ASN A CA 1
ATOM 1343 C C . ASN A 1 176 ? 7.845 0.359 -16.363 1.00 89.31 176 ASN A C 1
ATOM 1345 O O . ASN A 1 176 ? 6.865 0.751 -15.725 1.00 89.31 176 ASN A O 1
ATOM 1349 N N . PRO A 1 177 ? 8.417 1.126 -17.315 1.00 86.12 177 PRO A N 1
ATOM 1350 C CA . PRO A 1 177 ? 7.910 2.450 -17.681 1.00 86.12 177 PRO A CA 1
ATOM 1351 C C . PRO A 1 177 ? 6.538 2.405 -18.370 1.00 86.12 177 PRO A C 1
ATOM 1353 O O . PRO A 1 177 ? 5.788 3.378 -18.279 1.00 86.12 177 PRO A O 1
ATOM 1356 N N . ASP A 1 178 ? 6.175 1.286 -18.997 1.00 86.44 178 ASP A N 1
ATOM 1357 C CA . ASP A 1 178 ? 4.942 1.164 -19.781 1.00 86.44 178 ASP A CA 1
ATOM 1358 C C . ASP A 1 178 ? 3.688 1.178 -18.895 1.00 86.44 178 ASP A C 1
ATOM 1360 O O . ASP A 1 178 ? 2.615 1.558 -19.348 1.00 86.44 178 ASP A O 1
ATOM 1364 N N . ILE A 1 179 ? 3.822 0.850 -17.607 1.00 85.12 179 ILE A N 1
ATOM 1365 C CA . ILE A 1 179 ? 2.723 0.825 -16.622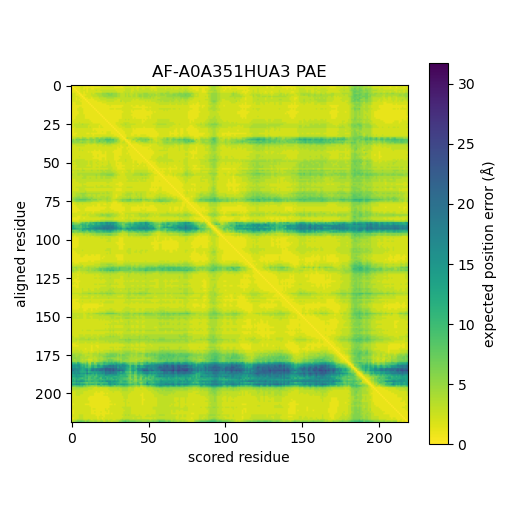 1.00 85.12 179 ILE A CA 1
ATOM 1366 C C . ILE A 1 179 ? 2.690 2.062 -15.712 1.00 85.12 179 ILE A C 1
ATOM 1368 O O . ILE A 1 179 ? 1.907 2.125 -14.758 1.00 85.12 179 ILE A O 1
ATOM 1372 N N . VAL A 1 180 ? 3.560 3.045 -15.954 1.00 83.75 180 VAL A N 1
ATOM 1373 C CA . VAL A 1 180 ? 3.595 4.261 -15.138 1.00 83.75 180 VAL A CA 1
ATOM 1374 C C . VAL A 1 180 ? 2.344 5.091 -15.421 1.00 83.75 180 VAL A C 1
ATOM 1376 O O . VAL A 1 180 ? 2.094 5.507 -16.556 1.00 83.75 180 VAL A O 1
ATOM 1379 N N . MET A 1 181 ? 1.572 5.334 -14.360 1.00 76.69 181 MET A N 1
ATOM 1380 C CA . MET A 1 181 ? 0.398 6.201 -14.386 1.00 76.69 181 MET A CA 1
ATOM 1381 C C . MET A 1 181 ? 0.856 7.628 -14.097 1.00 76.69 181 MET A C 1
ATOM 1383 O O . MET A 1 181 ? 1.247 7.947 -12.975 1.00 76.69 181 MET A O 1
ATOM 1387 N N . ASP A 1 182 ? 0.873 8.470 -15.127 1.00 67.62 182 ASP A N 1
ATOM 1388 C CA . ASP A 1 182 ? 1.288 9.864 -15.005 1.00 67.62 182 ASP A CA 1
ATOM 1389 C C . ASP A 1 182 ? 0.064 10.775 -14.898 1.00 67.62 182 ASP A C 1
ATOM 1391 O O . ASP A 1 182 ? -0.784 10.810 -15.791 1.00 67.62 182 ASP A O 1
ATOM 1395 N N . SER A 1 183 ? -0.022 11.532 -13.807 1.00 58.88 183 SER A N 1
ATOM 1396 C CA . SER A 1 183 ? -1.124 12.462 -13.549 1.00 58.88 183 SER A CA 1
ATOM 1397 C C . SER A 1 183 ? -1.067 13.721 -14.420 1.00 58.88 183 SER A C 1
ATOM 1399 O O . SER A 1 183 ? -2.056 14.452 -14.505 1.00 58.88 183 SER A O 1
ATOM 1401 N N . ARG A 1 184 ? 0.055 13.972 -15.118 1.00 55.47 184 ARG A N 1
ATOM 1402 C CA . ARG A 1 184 ? 0.298 15.199 -15.902 1.00 55.47 184 ARG A CA 1
ATOM 1403 C C . ARG A 1 184 ? -0.713 15.469 -17.022 1.00 55.47 184 ARG A C 1
ATOM 1405 O O . ARG A 1 184 ? -0.816 16.613 -17.457 1.00 55.47 184 ARG A O 1
ATOM 1412 N N . HIS A 1 185 ? -1.460 14.464 -17.474 1.00 51.06 185 HIS A N 1
ATOM 1413 C CA . HIS A 1 185 ? -2.411 14.602 -18.585 1.00 51.06 185 HIS A CA 1
ATOM 1414 C C . HIS A 1 185 ? -3.887 14.709 -18.150 1.00 51.06 185 HIS A C 1
ATOM 1416 O O . HIS A 1 185 ? -4.722 15.142 -18.942 1.00 51.06 185 HIS A O 1
ATOM 1422 N N . LEU A 1 186 ? -4.223 14.389 -16.894 1.00 54.62 186 LEU A N 1
ATOM 1423 C CA . LEU A 1 186 ? -5.619 14.199 -16.458 1.00 54.62 186 LEU A CA 1
ATOM 1424 C C . LEU A 1 186 ? -6.336 15.428 -15.915 1.00 54.62 186 LEU A C 1
ATOM 1426 O O . LEU A 1 186 ? -7.550 15.395 -15.743 1.00 54.62 186 LEU A O 1
ATOM 1430 N N . GLY A 1 187 ? -5.628 16.539 -15.717 1.00 59.78 187 GLY A N 1
ATOM 1431 C CA . GLY A 1 187 ? -6.296 17.826 -15.508 1.00 59.78 187 GLY A CA 1
ATOM 1432 C C . GLY A 1 187 ? -7.048 18.317 -16.755 1.00 59.78 187 GLY A C 1
ATOM 1433 O O . GLY A 1 187 ? -7.801 19.281 -16.663 1.00 59.78 187 GLY A O 1
ATOM 1434 N N . LEU A 1 188 ? -6.816 17.688 -17.917 1.00 60.59 188 LEU A N 1
ATOM 1435 C CA . LEU A 1 188 ? -7.275 18.161 -19.225 1.00 60.59 188 LEU A CA 1
ATOM 1436 C C . LEU A 1 188 ? -7.960 17.081 -20.082 1.00 60.59 188 LEU A C 1
ATOM 1438 O O . LEU A 1 188 ? -8.721 17.449 -20.972 1.00 60.59 188 LEU A O 1
ATOM 1442 N N . VAL A 1 189 ? -7.705 15.787 -19.841 1.00 63.22 189 VAL A N 1
ATOM 1443 C CA . VAL A 1 189 ? -8.221 14.672 -20.659 1.00 63.22 189 VAL A CA 1
ATOM 1444 C C . VAL A 1 189 ? -8.815 13.574 -19.760 1.00 63.22 189 VAL A C 1
ATOM 1446 O O . VAL A 1 189 ? -8.123 13.125 -18.841 1.00 63.22 189 VAL A O 1
ATOM 1449 N N . PRO A 1 190 ? -10.067 13.128 -19.994 1.00 70.38 190 PRO A N 1
ATOM 1450 C CA . PRO A 1 190 ? -10.665 11.991 -19.290 1.00 70.38 190 PRO A CA 1
ATOM 1451 C C . PRO A 1 190 ? -9.840 10.707 -19.440 1.00 70.38 190 PRO A C 1
ATOM 1453 O O . PRO A 1 190 ? -9.233 10.476 -20.484 1.00 70.38 190 PRO A O 1
ATOM 1456 N N . VAL A 1 191 ? -9.853 9.835 -18.424 1.00 73.56 191 VAL A N 1
ATOM 1457 C CA . VAL A 1 191 ? -9.112 8.554 -18.436 1.00 73.56 191 VAL A CA 1
ATOM 1458 C C . VAL A 1 191 ? -9.455 7.718 -19.672 1.00 73.56 191 VAL A C 1
ATOM 1460 O O . VAL A 1 191 ? -8.585 7.089 -20.268 1.00 73.56 191 VAL A O 1
ATOM 1463 N N . GLU A 1 192 ? -10.726 7.723 -20.063 1.00 69.44 192 GLU A N 1
ATOM 1464 C CA . GLU A 1 192 ? -11.276 6.949 -21.172 1.00 69.44 192 GLU A CA 1
ATOM 1465 C C . GLU A 1 192 ? -10.746 7.390 -22.544 1.00 69.44 192 GLU A C 1
ATOM 1467 O O . GLU A 1 192 ? -10.804 6.619 -23.500 1.00 69.44 192 GLU A O 1
ATOM 1472 N N . GLU A 1 193 ? -10.219 8.610 -22.641 1.00 67.50 193 GLU A N 1
ATOM 1473 C CA . GLU A 1 193 ? -9.645 9.173 -23.865 1.00 67.50 193 GLU A CA 1
ATOM 1474 C C . GLU A 1 193 ? -8.122 8.979 -23.941 1.00 67.50 193 GLU A C 1
ATOM 1476 O O . GLU A 1 193 ? -7.500 9.285 -24.962 1.00 67.50 193 GLU A O 1
ATOM 1481 N N . ILE A 1 194 ? -7.501 8.441 -22.885 1.00 73.44 194 ILE A N 1
ATOM 1482 C CA . ILE A 1 194 ? -6.075 8.122 -22.878 1.00 73.44 194 ILE A CA 1
ATOM 1483 C C . ILE A 1 194 ? -5.861 6.835 -23.678 1.00 73.44 194 ILE A C 1
ATOM 1485 O O . ILE A 1 194 ? -6.198 5.734 -23.231 1.00 73.44 194 ILE A O 1
ATOM 1489 N N . ALA A 1 195 ? -5.256 6.980 -24.859 1.00 69.62 195 ALA A N 1
ATOM 1490 C CA . ALA A 1 195 ? -4.798 5.851 -25.659 1.00 69.62 195 ALA A CA 1
ATOM 1491 C C . ALA A 1 195 ? -3.939 4.896 -24.808 1.00 69.62 195 ALA A C 1
ATOM 1493 O O . ALA A 1 195 ? -3.155 5.327 -23.959 1.00 69.62 195 ALA A O 1
ATOM 1494 N N . ASP A 1 196 ? -4.122 3.594 -25.019 1.00 82.50 196 ASP A N 1
ATOM 1495 C CA . ASP A 1 196 ? -3.392 2.503 -24.360 1.00 82.50 196 ASP A CA 1
ATOM 1496 C C . ASP A 1 196 ? -3.629 2.360 -22.842 1.00 82.50 196 ASP A C 1
ATOM 1498 O O . ASP A 1 196 ? -3.078 1.454 -22.219 1.00 82.50 196 ASP A O 1
ATOM 1502 N N . PHE A 1 197 ? -4.471 3.190 -22.205 1.00 86.19 197 PHE A N 1
ATOM 1503 C CA . PHE A 1 197 ? -4.677 3.117 -20.749 1.00 86.19 197 PHE A CA 1
ATOM 1504 C C . PHE A 1 197 ? -5.214 1.754 -20.294 1.00 86.19 197 PHE A C 1
ATOM 1506 O O . PHE A 1 197 ? -4.793 1.224 -19.264 1.00 86.19 197 PHE A O 1
ATOM 1513 N N . ARG A 1 198 ? -6.099 1.149 -21.095 1.00 89.94 198 ARG A N 1
ATOM 1514 C CA . ARG A 1 198 ? -6.598 -0.207 -20.844 1.00 89.94 198 ARG A CA 1
ATOM 1515 C C . ARG A 1 198 ? -5.467 -1.234 -20.834 1.00 89.94 198 ARG A C 1
ATOM 1517 O O . ARG A 1 198 ? -5.379 -2.013 -19.889 1.00 89.94 198 ARG A O 1
ATOM 1524 N N . ASP A 1 199 ? -4.589 -1.185 -21.830 1.00 91.62 199 ASP A N 1
ATOM 1525 C CA . ASP A 1 199 ? 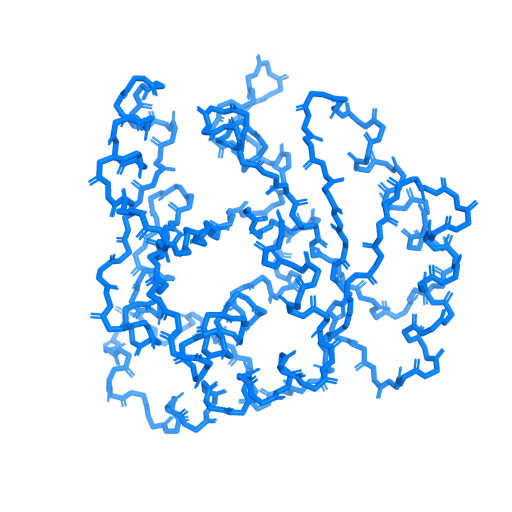-3.463 -2.110 -21.954 1.00 91.62 199 ASP A CA 1
ATOM 1526 C C . ASP A 1 199 ? -2.479 -1.942 -20.791 1.00 91.62 199 ASP A C 1
ATOM 1528 O O . ASP A 1 199 ? -1.997 -2.930 -20.235 1.00 91.62 199 ASP A O 1
ATOM 1532 N N . LYS A 1 200 ? -2.250 -0.700 -20.339 1.00 92.44 200 LYS A N 1
ATOM 1533 C CA . LYS A 1 200 ? -1.447 -0.421 -19.138 1.00 92.44 200 LYS A CA 1
ATOM 1534 C C . LYS A 1 200 ? -2.041 -1.049 -17.883 1.00 92.44 200 LYS A C 1
ATOM 1536 O O . LYS A 1 200 ? -1.308 -1.639 -17.091 1.00 92.44 200 LYS A O 1
ATOM 1541 N N . VAL A 1 201 ? -3.354 -0.921 -17.692 1.00 93.62 201 VAL A N 1
ATOM 1542 C CA . VAL A 1 201 ? -4.072 -1.525 -16.560 1.00 93.62 201 VAL A CA 1
ATOM 1543 C C . VAL A 1 201 ? -3.988 -3.047 -16.611 1.00 93.62 201 VAL A C 1
ATOM 1545 O O . VAL A 1 201 ? -3.682 -3.672 -15.595 1.00 93.62 201 VAL A O 1
ATOM 1548 N N . ASP A 1 202 ? -4.231 -3.646 -17.776 1.00 94.94 202 ASP A N 1
ATOM 1549 C CA . ASP A 1 202 ? -4.205 -5.100 -17.936 1.00 94.94 202 ASP A CA 1
ATOM 1550 C C . ASP A 1 202 ? -2.779 -5.654 -17.722 1.00 94.94 202 ASP A C 1
ATOM 1552 O O . ASP A 1 202 ? -2.608 -6.676 -17.048 1.00 94.94 202 ASP A O 1
ATOM 1556 N N . MET A 1 203 ? -1.749 -4.937 -18.187 1.00 96.00 203 MET A N 1
ATOM 1557 C CA . MET A 1 203 ? -0.340 -5.240 -17.912 1.00 96.00 203 MET A CA 1
ATOM 1558 C C . MET A 1 203 ? -0.015 -5.119 -16.418 1.00 96.00 203 MET A C 1
ATOM 1560 O O . MET A 1 203 ? 0.557 -6.040 -15.838 1.00 96.00 203 MET A O 1
ATOM 1564 N N . ALA A 1 204 ? -0.401 -4.017 -15.767 1.00 96.44 204 ALA A N 1
ATOM 1565 C CA . ALA A 1 204 ? -0.184 -3.828 -14.333 1.00 96.44 204 ALA A CA 1
ATOM 1566 C C . ALA A 1 204 ? -0.880 -4.924 -13.510 1.00 96.44 204 ALA A C 1
ATOM 1568 O O . ALA A 1 204 ? -0.292 -5.448 -12.567 1.00 96.44 204 ALA A O 1
ATOM 1569 N N . GLY A 1 205 ? -2.096 -5.322 -13.893 1.00 97.88 205 GLY A N 1
ATOM 1570 C CA . GLY A 1 205 ? -2.809 -6.439 -13.276 1.00 97.88 205 GLY A CA 1
ATOM 1571 C C . GLY A 1 205 ? -2.083 -7.773 -13.441 1.00 97.88 205 GLY A C 1
ATOM 1572 O O . GLY A 1 205 ? -1.957 -8.524 -12.478 1.00 97.88 205 GLY A O 1
ATOM 1573 N N . ALA A 1 206 ? -1.553 -8.059 -14.632 1.00 98.06 206 ALA A N 1
ATOM 1574 C CA . ALA A 1 206 ? -0.765 -9.268 -14.870 1.00 98.06 206 ALA A CA 1
ATOM 1575 C C . ALA A 1 206 ? 0.537 -9.292 -14.050 1.00 98.06 206 ALA A C 1
ATOM 1577 O O . ALA A 1 206 ? 0.910 -10.339 -13.526 1.00 98.06 206 ALA A O 1
ATOM 1578 N N . LEU A 1 207 ? 1.204 -8.145 -13.902 1.00 97.50 207 LEU A N 1
ATOM 1579 C CA . LEU A 1 207 ? 2.409 -8.027 -13.080 1.00 97.50 207 LEU A CA 1
ATOM 1580 C C . LEU A 1 207 ? 2.105 -8.188 -11.586 1.00 97.50 207 LEU A C 1
ATOM 1582 O O . LEU A 1 207 ? 2.858 -8.867 -10.894 1.00 97.50 207 LEU A O 1
ATOM 1586 N N . ALA A 1 208 ? 0.999 -7.617 -11.100 1.00 98.12 208 ALA A N 1
ATOM 1587 C CA . ALA A 1 208 ? 0.551 -7.818 -9.724 1.00 98.12 208 ALA A CA 1
ATOM 1588 C C . ALA A 1 208 ? 0.257 -9.299 -9.445 1.00 98.12 208 ALA A C 1
ATOM 1590 O O . ALA A 1 208 ? 0.742 -9.837 -8.458 1.00 98.12 208 ALA A O 1
ATOM 1591 N N . GLU A 1 209 ? -0.466 -9.969 -10.346 1.00 98.25 209 GLU A N 1
ATOM 1592 C CA . GLU A 1 209 ? -0.767 -11.404 -10.252 1.00 98.25 209 GLU A CA 1
ATOM 1593 C C . GLU A 1 209 ? 0.500 -12.276 -10.239 1.00 98.25 209 GLU A C 1
ATOM 1595 O O . GLU A 1 209 ? 0.547 -13.286 -9.544 1.00 98.25 209 GLU A O 1
ATOM 1600 N N . ALA A 1 210 ? 1.528 -11.898 -11.004 1.00 98.00 210 ALA A N 1
ATOM 1601 C CA . ALA A 1 210 ? 2.757 -12.677 -11.133 1.00 98.00 210 ALA A CA 1
ATOM 1602 C C . ALA A 1 210 ? 3.762 -12.461 -9.988 1.00 98.00 210 ALA A C 1
ATOM 1604 O O . ALA A 1 210 ? 4.580 -13.343 -9.726 1.00 98.00 210 ALA A O 1
ATOM 1605 N N . HIS A 1 211 ? 3.756 -11.286 -9.351 1.00 98.12 211 HIS A N 1
ATOM 1606 C CA . HIS A 1 211 ? 4.846 -10.862 -8.462 1.00 98.12 211 HIS A CA 1
ATOM 1607 C C . HIS A 1 211 ? 4.411 -10.450 -7.052 1.00 98.12 211 HIS A C 1
ATOM 1609 O O . HIS A 1 211 ? 5.279 -10.190 -6.214 1.00 98.12 211 HIS A O 1
ATOM 1615 N N . ILE A 1 212 ? 3.107 -10.392 -6.774 1.00 98.38 212 ILE A N 1
ATOM 1616 C CA . ILE A 1 212 ? 2.557 -10.143 -5.439 1.00 98.38 212 ILE A CA 1
ATOM 1617 C C . ILE A 1 212 ? 1.779 -11.377 -4.983 1.00 98.38 212 ILE A C 1
ATOM 1619 O O . ILE A 1 212 ? 0.941 -11.906 -5.709 1.00 98.38 212 ILE A O 1
ATOM 1623 N N . ASP A 1 213 ? 2.016 -11.800 -3.746 1.00 98.25 213 ASP A N 1
ATOM 1624 C CA . ASP A 1 213 ? 1.208 -12.782 -3.035 1.00 98.25 213 ASP A CA 1
ATOM 1625 C C . ASP A 1 213 ? -0.163 -12.179 -2.681 1.00 98.25 213 ASP A C 1
ATOM 1627 O O . ASP A 1 213 ? -0.409 -11.669 -1.583 1.00 98.25 213 ASP A O 1
ATOM 1631 N N . LEU A 1 214 ? -1.059 -12.201 -3.669 1.00 98.19 214 LEU A N 1
ATOM 1632 C CA . LEU A 1 214 ? -2.425 -11.700 -3.546 1.00 98.19 214 LEU A CA 1
ATOM 1633 C C . LEU A 1 214 ? -3.283 -12.546 -2.595 1.00 98.19 214 LEU A C 1
ATOM 1635 O O . LEU A 1 214 ? -4.274 -12.042 -2.069 1.00 98.19 214 LEU A O 1
ATOM 1639 N N . ASP A 1 215 ? -2.913 -13.806 -2.354 1.00 97.38 215 ASP A N 1
ATOM 1640 C CA . ASP A 1 215 ? -3.647 -14.694 -1.449 1.00 97.38 215 ASP A CA 1
ATOM 1641 C C . ASP A 1 215 ? -3.383 -14.331 0.012 1.00 97.38 215 ASP A C 1
ATOM 1643 O O . ASP A 1 215 ? -4.309 -14.340 0.826 1.00 97.38 215 ASP A O 1
ATOM 1647 N N . THR A 1 216 ? -2.137 -13.990 0.347 1.00 96.50 216 THR A N 1
ATOM 1648 C CA . THR A 1 216 ? -1.795 -13.434 1.661 1.00 96.50 216 THR A CA 1
ATOM 1649 C C . THR A 1 216 ? -2.321 -12.009 1.807 1.00 96.50 216 THR A C 1
ATOM 1651 O O . THR A 1 216 ? -2.846 -11.682 2.862 1.00 96.50 216 THR A O 1
ATOM 1654 N N . LEU A 1 217 ? -2.266 -11.185 0.752 1.00 96.12 217 LEU A N 1
ATOM 1655 C CA . LEU A 1 217 ? -2.805 -9.817 0.773 1.00 96.12 217 LEU A CA 1
ATOM 1656 C C . LEU A 1 217 ? -4.328 -9.754 1.002 1.00 96.12 217 LEU A C 1
ATOM 1658 O O . LEU A 1 217 ? -4.825 -8.758 1.522 1.00 96.12 217 LEU A O 1
ATOM 1662 N N . TRP A 1 218 ? -5.071 -10.769 0.556 1.00 92.56 218 TRP A N 1
ATOM 1663 C CA . TRP A 1 218 ? -6.526 -10.845 0.723 1.00 92.56 218 TRP A CA 1
ATOM 1664 C C . TRP A 1 218 ? -6.966 -11.149 2.163 1.00 92.56 218 TRP A C 1
ATOM 1666 O O . TRP A 1 218 ? -8.081 -10.786 2.538 1.00 92.56 218 TRP A O 1
ATOM 1676 N N . LYS A 1 219 ? -6.128 -11.845 2.937 1.00 88.06 219 LYS A N 1
ATOM 1677 C CA . LYS A 1 219 ? -6.436 -12.273 4.310 1.00 88.06 219 LYS A CA 1
ATOM 1678 C C . LYS A 1 219 ? -6.275 -11.133 5.307 1.00 88.06 219 LYS A C 1
ATOM 1680 O O . LYS A 1 219 ? -7.074 -11.129 6.268 1.00 88.06 219 LYS A O 1
#